Protein 4GUC (pdb70)

InterPro domains:
  IPR031998 Protein of unknown function DUF5065 [PF16723] (4-156)

CATH classification: 2.60.40.3720

Seconda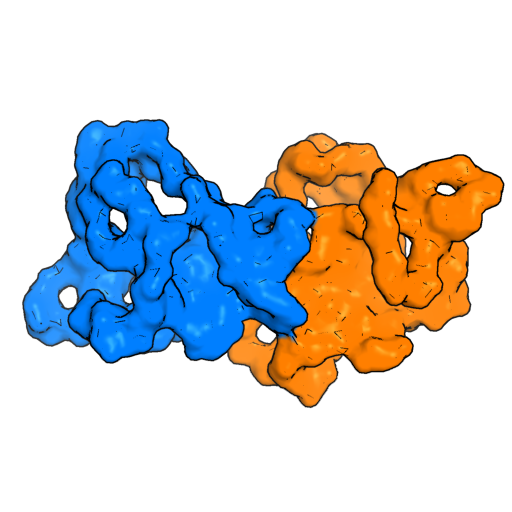ry structure (DSSP, 8-state):
-----SS--SHHHHHHHSEE-GGG----EETT-EEEEEEE--SSB--EEEEEEE-S-TT-S--EEEEEEEE-----TTEEEEEEE--TTS-SEEEEE--BTTB-EE---EEEE-/-----SS--SHHHHHHHSEE-GGG----EETT-EEEEEEE-SSTT-B-EEEEEE-S-TT-S--EEEEEEE-B-SS-TTEEEEEEE--TTS-SEEEEE--BTTB-EE---EEEE-

Solvent-accessible surface area: 12662 Å² total

Nearest PDB structures (foldseek):
  4guc-assembly2_B  TM=9.828E-01  e=1.726E-21  Bacillus anthracis
  7n1j-assembly2_C  TM=5.1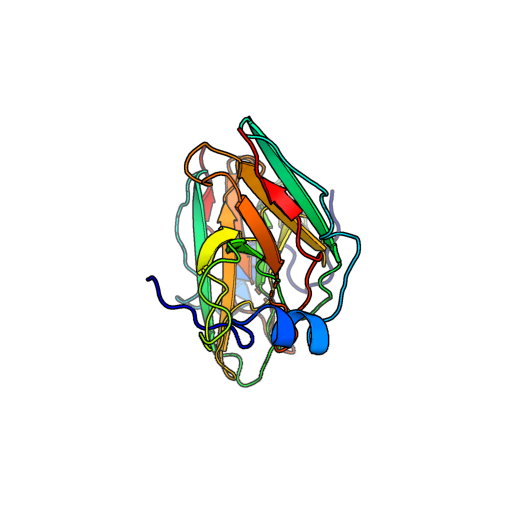38E-01  e=8.385E-03  Homo sapiens
  5w59-assembly1_B  TM=5.054E-01  e=3.003E-02  Homo sapiens
  5xxy-assembly1_A  TM=3.812E-01  e=1.497E-02  Homo sapiens
  7z3q-assembly3_F  TM=3.235E-01  e=7.289E-01  Homo sapiens

Foldseek 3Di:
DDDDDDDQQAQVVCVVFAAEDQQQAPAAEEQFDKRKGKAQQDDPWFDKKWKWFADDDPPDSGGTHTDDIFGFPDDDPRMGMTMDGRHCSPPWHKMWMKCTPPHMYTHDIHTYYD/DDDDDADDQAVVVCVVAAAEDQQFQPAAEEAFAKRKGKAFQQFAWQDKKWKWFADDDPPDRGGTHTDDIFTAPDDDTGMRITMDGRHPVPPWHKMWMWCGPHHMYTHDIHTYYD

B-factor: mean 19.19, std 9.66, range [7.6, 99.97]

Structure (mmCIF, N/CA/C/O backbone):
data_4GUC
#
_entry.id   4GUC
#
_cell.length_a   27.470
_cell.length_b   34.708
_cell.length_c   61.928
_cell.angle_alpha   81.33
_cell.angle_beta   79.45
_cell.angle_gamma   70.07
#
_symmetry.space_group_name_H-M   'P 1'
#
loop_
_entity.id
_entity.type
_entity.pdbx_description
1 polymer 'Protein BA_2500'
2 non-polymer GLYCEROL
3 non-polymer DI(HYDROXYETHYL)ETHER
4 non-polymer 'TRIETHYLENE GLYCOL'
5 water water
#
loop_
_atom_site.group_PDB
_atom_site.id
_atom_site.type_symbol
_atom_site.label_atom_id
_atom_site.label_alt_id
_atom_site.label_comp_id
_atom_site.label_asym_id
_atom_site.label_entity_id
_atom_site.label_seq_id
_atom_site.pdbx_PDB_ins_code
_atom_site.Cartn_x
_atom_site.Cartn_y
_atom_site.Cartn_z
_atom_site.occupancy
_atom_site.B_iso_or_equiv
_atom_site.auth_seq_id
_atom_site.auth_comp_id
_atom_site.auth_asym_id
_atom_site.auth_atom_id
_atom_site.pdbx_PDB_model_num
ATOM 1 N N . ARG A 1 6 ? 51.224 30.155 32.693 1.00 35.69 42 ARG A N 1
ATOM 2 C CA . ARG A 1 6 ? 52.525 29.405 32.557 1.00 34.48 42 ARG A CA 1
ATOM 3 C C . ARG A 1 6 ? 53.099 28.933 33.889 1.00 32.04 42 ARG A C 1
ATOM 4 O O . ARG A 1 6 ? 54.266 28.518 33.970 1.00 32.85 42 ARG A O 1
ATOM 12 N N . PHE A 1 7 ? 52.253 28.975 34.911 1.00 28.29 43 PHE A N 1
ATOM 13 C CA . PHE A 1 7 ? 52.628 28.540 36.245 1.00 27.62 43 PHE A CA 1
ATOM 14 C C . PHE A 1 7 ? 52.039 27.150 36.472 1.00 22.84 43 PHE A C 1
ATOM 15 O O . PHE A 1 7 ? 50.891 26.864 36.125 1.00 22.10 43 PHE A O 1
ATOM 23 N N . LEU A 1 8 ? 52.852 26.276 37.040 1.00 18.33 44 LEU A N 1
ATOM 24 C CA . LEU A 1 8 ? 52.484 24.893 37.258 1.00 16.40 44 LEU A CA 1
ATOM 25 C C . LEU A 1 8 ? 51.532 24.730 38.429 1.00 14.83 44 LEU A C 1
ATOM 26 O O . LEU A 1 8 ? 51.481 25.600 39.283 1.00 15.05 44 LEU A O 1
ATOM 31 N N . ASP A 1 9 ? 50.776 23.617 38.456 1.00 14.48 45 ASP A N 1
ATOM 32 C CA . ASP A 1 9 ? 49.828 23.374 39.532 1.00 13.92 45 ASP A CA 1
ATOM 33 C C . ASP A 1 9 ? 49.804 21.860 39.815 1.00 15.74 45 ASP A C 1
ATOM 34 O O . ASP A 1 9 ? 50.018 21.069 38.896 1.00 18.45 45 ASP A O 1
ATOM 39 N N . THR A 1 10 ? 49.521 21.468 41.058 1.00 16.09 46 THR A N 1
ATOM 40 C CA . THR A 1 10 ? 49.526 20.061 41.462 1.00 19.19 46 THR A CA 1
ATOM 41 C C . THR A 1 10 ? 48.194 19.316 41.549 1.00 16.40 46 THR A C 1
ATOM 42 O O . THR A 1 10 ? 48.155 18.082 41.710 1.00 18.92 46 THR A O 1
ATOM 46 N N . TRP A 1 11 ? 47.095 20.042 41.427 1.00 13.17 47 TRP A N 1
ATOM 47 C CA . TRP A 1 11 ? 45.769 19.428 41.561 1.00 13.19 47 TRP A CA 1
ATOM 48 C C . TRP A 1 11 ? 45.462 18.480 40.406 1.00 13.38 47 TRP A C 1
ATOM 49 O O . TRP A 1 11 ? 45.984 18.609 39.306 1.00 14.37 47 TRP A O 1
ATOM 60 N N A ARG A 1 12 ? 44.571 17.539 40.656 0.50 12.96 48 ARG A N 1
ATOM 61 N N B ARG A 1 12 ? 44.563 17.548 40.680 0.50 13.01 48 ARG A N 1
ATOM 62 C CA A ARG A 1 12 ? 44.281 16.519 39.665 0.50 13.55 48 ARG A CA 1
ATOM 63 C CA B ARG A 1 12 ? 44.191 16.499 39.740 0.50 13.69 48 ARG A CA 1
ATOM 64 C C A ARG A 1 12 ? 43.703 16.974 38.318 0.50 14.33 48 ARG A C 1
ATOM 65 C C B ARG A 1 12 ? 43.644 16.912 38.359 0.50 14.44 48 ARG A C 1
ATOM 66 O O A ARG A 1 12 ? 44.173 16.519 37.275 0.50 15.98 48 ARG A O 1
ATOM 67 O O B ARG A 1 12 ? 44.058 16.350 37.343 0.50 15.89 48 ARG A O 1
ATOM 82 N N . TRP A 1 13 ? 42.718 17.863 38.334 1.00 14.72 49 TRP A N 1
ATOM 83 C CA . TRP A 1 13 ? 42.070 18.323 37.102 1.00 13.73 49 TRP A CA 1
ATOM 84 C C . TRP A 1 13 ? 42.541 19.709 36.688 1.00 13.32 49 TRP A C 1
ATOM 85 O O . TRP A 1 13 ? 42.237 20.706 37.352 1.00 17.15 49 TRP A O 1
ATOM 96 N N A GLN A 1 14 ? 43.219 19.794 35.548 0.50 14.20 50 GLN A N 1
ATOM 97 N N B GLN A 1 14 ? 43.285 19.723 35.582 0.50 14.76 50 GLN A N 1
ATOM 98 C CA A GLN A 1 14 ? 43.732 21.079 35.067 0.50 13.95 50 GLN A CA 1
ATOM 99 C CA B GLN A 1 14 ? 43.906 20.908 34.990 0.50 14.28 50 GLN A CA 1
ATOM 100 C C A GLN A 1 14 ? 43.118 21.454 33.731 0.50 12.43 50 GLN A C 1
ATOM 101 C C B GLN A 1 14 ? 43.211 21.338 33.683 0.50 12.95 50 GLN A C 1
ATOM 102 O O A GLN A 1 14 ? 43.641 22.290 33.009 0.50 11.49 50 GLN A O 1
ATOM 103 O O B GLN A 1 14 ? 43.750 22.163 32.954 0.50 11.83 50 GLN A O 1
ATOM 114 N N . ASN A 1 15 ? 42.040 20.768 33.386 1.00 12.90 51 ASN A N 1
ATOM 115 C CA . ASN A 1 15 ? 41.295 21.026 32.179 1.00 12.13 51 ASN A CA 1
ATOM 116 C C . ASN A 1 15 ? 39.827 21.151 32.600 1.00 11.88 51 ASN A C 1
ATOM 117 O O . ASN A 1 15 ? 39.344 20.299 33.349 1.00 11.91 51 ASN A O 1
ATOM 122 N N . TYR A 1 16 ? 39.126 22.175 32.090 1.00 10.38 52 TYR A N 1
ATOM 123 C CA . TYR A 1 16 ? 37.737 22.414 32.492 1.00 10.84 52 TYR A CA 1
ATOM 124 C C . TYR A 1 16 ? 36.829 21.232 32.146 1.00 10.82 52 TYR A C 1
ATOM 125 O O . TYR A 1 16 ? 35.986 20.852 32.950 1.00 10.70 52 TYR A O 1
ATOM 134 N N . PHE A 1 17 ? 36.958 20.653 30.955 1.00 10.91 53 PHE A N 1
ATOM 135 C CA . PHE A 1 17 ? 36.129 19.512 30.600 1.00 10.40 53 PHE A CA 1
ATOM 136 C C . PHE A 1 17 ? 36.285 18.399 31.655 1.00 11.92 53 PHE A C 1
ATOM 137 O O . PHE A 1 17 ? 35.299 17.835 32.141 1.00 11.78 53 PHE A O 1
ATOM 145 N N . LEU A 1 18 ? 37.529 18.082 32.032 1.00 11.04 54 LEU A N 1
ATOM 146 C CA . LEU A 1 18 ? 37.752 17.016 33.000 1.00 12.83 54 LEU A CA 1
ATOM 147 C C . LEU A 1 18 ? 37.235 17.378 34.373 1.00 12.58 54 LEU A C 1
ATOM 148 O O . LEU A 1 18 ? 36.626 16.530 35.054 1.00 13.41 54 LEU A O 1
ATOM 153 N N . LEU A 1 19 ? 37.418 18.619 34.763 1.00 11.87 55 LEU A N 1
ATOM 154 C CA . LEU A 1 19 ? 36.913 19.097 36.068 1.00 11.69 55 LEU A CA 1
ATOM 155 C C . LEU A 1 19 ? 35.394 18.941 36.108 1.00 12.84 55 LEU A C 1
ATOM 156 O O . LEU A 1 19 ? 34.823 18.352 37.037 1.00 12.86 55 LEU A O 1
ATOM 161 N N . HIS A 1 20 ? 34.741 19.418 35.063 1.00 12.19 56 HIS A N 1
ATOM 162 C CA . HIS A 1 20 ? 33.295 19.383 34.984 1.00 12.51 56 HIS A CA 1
ATOM 163 C C . HIS A 1 20 ? 32.751 17.979 34.892 1.00 12.65 56 HIS A C 1
ATOM 164 O O . HIS A 1 20 ? 31.583 17.760 35.229 1.00 13.98 56 HIS A O 1
ATOM 171 N N . HIS A 1 21 ? 33.545 17.028 34.440 1.00 12.62 57 HIS A N 1
ATOM 172 C CA . HIS A 1 21 ? 33.093 15.645 34.324 1.00 15.03 57 HIS A CA 1
ATOM 173 C C . HIS A 1 21 ? 33.575 14.740 35.465 1.00 16.26 57 HIS A C 1
ATOM 174 O O . HIS A 1 21 ? 33.302 13.542 35.462 1.00 18.95 57 HIS A O 1
ATOM 181 N N . ASN A 1 22 ? 34.275 15.308 36.437 1.00 15.31 58 ASN A N 1
ATOM 182 C CA . ASN A 1 22 ? 34.781 14.523 37.588 1.00 16.35 58 ASN A CA 1
ATOM 183 C C . ASN A 1 22 ? 34.548 15.121 38.958 1.00 16.22 58 ASN A C 1
ATOM 184 O O . ASN A 1 22 ? 34.194 14.403 39.895 1.00 19.52 58 ASN A O 1
ATOM 189 N N . ALA A 1 23 ? 34.746 16.412 39.110 1.00 15.31 59 ALA A N 1
ATOM 190 C CA . ALA A 1 23 ? 34.560 17.030 40.417 1.00 15.20 59 ALA A CA 1
ATOM 191 C C . ALA A 1 23 ? 33.103 17.187 40.743 1.00 16.10 59 ALA A C 1
ATOM 192 O O . ALA A 1 23 ? 32.261 17.227 39.847 1.00 16.00 59 ALA A O 1
ATOM 194 N N . ASP A 1 24 ? 32.789 17.291 42.017 1.00 14.90 60 ASP A N 1
ATOM 195 C CA . ASP A 1 24 ? 31.411 17.484 42.430 1.00 15.88 60 ASP A CA 1
ATOM 196 C C . ASP A 1 24 ? 31.041 18.942 42.465 1.00 15.96 60 ASP A C 1
ATOM 197 O O . ASP A 1 24 ? 31.723 19.760 43.055 1.00 14.36 60 ASP A O 1
ATOM 202 N N . PHE A 1 25 ? 29.949 19.293 41.814 1.00 16.21 61 PHE A N 1
ATOM 203 C CA . PHE A 1 25 ? 29.460 20.648 41.843 1.00 14.86 61 PHE A CA 1
ATOM 204 C C . PHE A 1 25 ? 28.769 20.935 43.171 1.00 15.48 61 PHE A C 1
ATOM 205 O O . PHE A 1 25 ? 27.947 20.131 43.639 1.00 17.56 61 PHE A O 1
ATOM 213 N N . ILE A 1 26 ? 29.116 22.070 43.795 1.00 14.80 62 ILE A N 1
ATOM 214 C CA . ILE A 1 26 ? 28.494 22.500 45.042 1.00 16.06 62 ILE A CA 1
ATOM 215 C C . ILE A 1 26 ? 28.047 23.956 44.919 1.00 15.23 62 ILE A C 1
ATOM 216 O O . ILE A 1 26 ? 28.802 24.834 44.492 1.00 14.97 62 ILE A O 1
ATOM 221 N N . GLU A 1 27 ? 26.802 24.223 45.265 1.00 15.79 63 GLU A N 1
ATOM 222 C CA . GLU A 1 27 ? 26.251 25.584 45.135 1.00 16.64 63 GLU A CA 1
ATOM 223 C C . GLU A 1 27 ? 26.913 26.652 45.971 1.00 18.16 63 GLU A C 1
ATOM 224 O O . GLU A 1 27 ? 26.951 27.823 45.555 1.00 17.68 63 GLU A O 1
ATOM 230 N N . GLU A 1 28 ? 27.533 26.257 47.085 1.00 20.18 64 GLU A N 1
ATOM 231 C CA . GLU A 1 28 ? 28.218 27.216 47.952 1.00 22.07 64 GLU A CA 1
ATOM 232 C C . GLU A 1 28 ? 29.410 27.852 47.230 1.00 20.90 64 GLU A C 1
ATOM 233 O O . GLU A 1 28 ? 29.877 28.932 47.629 1.00 22.85 64 GLU A O 1
ATOM 239 N N . LEU A 1 29 ? 29.948 27.172 46.206 1.00 18.11 65 LEU A N 1
ATOM 240 C CA . LEU A 1 29 ? 31.055 27.734 45.439 1.00 16.90 65 LEU A CA 1
ATOM 241 C C . LEU A 1 29 ? 30.635 28.540 44.210 1.00 19.58 65 LEU A C 1
ATOM 242 O O . LEU A 1 29 ? 31.465 29.148 43.524 1.00 20.29 65 LEU A O 1
ATOM 247 N N A ALA A 1 30 ? 29.334 28.545 43.888 0.50 18.85 66 ALA A N 1
ATOM 248 N N B ALA A 1 30 ? 29.333 28.551 43.985 0.50 19.43 66 ALA A N 1
ATOM 249 C CA A ALA A 1 30 ? 28.790 29.258 42.693 0.50 20.08 66 ALA A CA 1
ATOM 250 C CA B ALA A 1 30 ? 28.771 29.266 42.888 0.50 21.15 66 ALA A CA 1
ATOM 251 C C A ALA A 1 30 ? 28.408 30.721 42.986 0.50 20.90 66 ALA A C 1
ATOM 252 C C B ALA A 1 30 ? 28.561 30.680 43.399 0.50 21.77 66 ALA A C 1
ATOM 253 O O A ALA A 1 30 ? 27.234 31.075 43.090 0.50 19.60 66 ALA A O 1
ATOM 254 O O B ALA A 1 30 ? 27.745 30.915 44.299 0.50 23.55 66 ALA A O 1
ATOM 257 N N . VAL A 1 31 ? 29.426 31.576 42.924 1.00 21.90 67 VAL A N 1
ATOM 258 C CA . VAL A 1 31 ? 29.367 32.988 43.250 1.00 23.04 67 VAL A CA 1
ATOM 259 C C . VAL A 1 31 ? 28.746 33.914 42.212 1.00 22.94 67 VAL A C 1
ATOM 260 O O . VAL A 1 31 ? 28.407 35.057 42.508 1.00 22.98 67 VAL A O 1
ATOM 264 N N . GLY A 1 32 ? 28.652 33.410 40.991 1.00 22.76 68 GLY A N 1
ATOM 265 C CA . GLY A 1 32 ? 28.090 34.190 39.906 1.00 21.85 68 GLY A CA 1
ATOM 266 C C . GLY A 1 32 ? 29.194 35.065 39.361 1.00 19.70 68 GLY A C 1
ATOM 267 O O . GLY A 1 32 ? 30.338 34.983 39.788 1.00 18.77 68 GLY A O 1
ATOM 268 N N . ASP A 1 33 ? 28.849 35.938 38.435 1.00 18.81 69 ASP A N 1
ATOM 269 C CA . ASP A 1 33 ? 29.839 36.829 37.826 1.00 18.85 69 ASP A CA 1
ATOM 270 C C . ASP A 1 33 ? 30.279 37.893 38.814 1.00 18.82 69 ASP A C 1
ATOM 271 O O . ASP A 1 33 ? 29.469 38.404 39.615 1.00 21.38 69 ASP A O 1
ATOM 276 N N . LEU A 1 34 ? 31.561 38.233 38.761 1.00 17.19 70 LEU A N 1
ATOM 277 C CA . LEU A 1 34 ? 32.142 39.240 39.668 1.00 17.43 70 LEU A CA 1
ATOM 278 C C . LEU A 1 34 ? 32.811 40.372 38.885 1.00 17.48 70 LEU A C 1
ATOM 279 O O . LEU A 1 34 ? 33.158 40.202 37.702 1.00 18.74 70 LEU A O 1
ATOM 284 N N . LYS A 1 35 ? 32.939 41.531 39.522 1.00 18.07 71 LYS A N 1
ATOM 285 C CA . LYS A 1 35 ? 33.586 42.699 38.932 1.00 19.75 71 LYS A CA 1
ATOM 286 C C . LYS A 1 35 ? 34.748 43.127 39.813 1.00 19.65 71 LYS A C 1
ATOM 287 O O . LYS A 1 35 ? 34.769 42.819 41.006 1.00 18.11 71 LYS A O 1
ATOM 293 N N . HIS A 1 36 ? 35.744 43.786 39.224 1.00 19.31 72 HIS A N 1
ATOM 294 C CA . HIS A 1 36 ? 36.858 44.299 40.017 1.00 18.95 72 HIS A CA 1
ATOM 295 C C . HIS A 1 36 ? 36.245 45.158 41.125 1.00 20.81 72 HIS A C 1
ATOM 296 O O . HIS A 1 36 ? 35.368 45.988 40.852 1.00 21.29 72 HIS A O 1
ATOM 303 N N . GLY A 1 37 ? 36.684 44.944 42.363 1.00 19.59 73 GLY A N 1
ATOM 304 C CA . GLY A 1 37 ? 36.168 45.680 43.520 1.00 20.65 73 GLY A CA 1
ATOM 305 C C . GLY A 1 37 ? 35.297 44.793 44.377 1.00 21.45 73 GLY A C 1
ATOM 306 O O . GLY A 1 37 ? 35.067 45.111 45.556 1.00 21.60 73 GLY A O 1
ATOM 307 N N . ASP A 1 38 ? 34.778 43.719 43.790 1.00 19.62 74 ASP A N 1
ATOM 308 C CA . ASP A 1 38 ? 33.957 42.756 44.538 1.00 19.29 74 ASP A CA 1
ATOM 309 C C . ASP A 1 38 ? 34.871 41.873 45.398 1.00 18.21 74 ASP A C 1
ATOM 310 O O . ASP A 1 38 ? 36.111 41.922 45.319 1.00 18.18 74 ASP A O 1
ATOM 315 N N . THR A 1 39 ? 34.251 41.052 46.231 1.00 18.63 75 THR A N 1
ATOM 316 C CA . THR A 1 39 ? 34.997 40.146 47.079 1.00 18.74 75 THR A CA 1
ATOM 317 C C . THR A 1 39 ? 34.407 38.756 46.953 1.00 17.27 75 THR A C 1
ATOM 318 O O . THR A 1 39 ? 33.203 38.594 46.892 1.00 19.37 75 THR A O 1
ATOM 322 N N . PHE A 1 40 ? 35.263 37.758 46.804 1.00 16.22 76 PHE A N 1
ATOM 323 C CA . PHE A 1 40 ? 34.847 36.345 46.748 1.00 15.38 76 PHE A CA 1
ATOM 324 C C . PHE A 1 40 ? 34.783 35.970 48.225 1.00 15.40 76 PHE A C 1
ATOM 325 O O . PHE A 1 40 ? 35.772 36.122 48.923 1.00 15.11 76 PHE A O 1
ATOM 333 N N . ASP A 1 41 ? 33.643 35.465 48.710 1.00 15.37 77 ASP A N 1
ATOM 334 C CA . ASP A 1 41 ? 33.527 35.133 50.142 1.00 16.58 77 ASP A CA 1
ATOM 335 C C . ASP A 1 41 ? 32.490 34.040 50.280 1.00 17.50 77 ASP A C 1
ATOM 336 O O . ASP A 1 41 ? 31.296 34.284 50.101 1.00 20.46 77 ASP A O 1
ATOM 341 N N . VAL A 1 42 ? 32.965 32.836 50.569 1.00 14.88 78 VAL A N 1
ATOM 342 C CA . VAL A 1 42 ? 32.117 31.658 50.714 1.00 15.23 78 VAL A CA 1
ATOM 343 C C . VAL A 1 42 ? 32.361 30.878 51.994 1.00 12.50 78 VAL A C 1
ATOM 344 O O . VAL A 1 42 ? 33.481 30.828 52.489 1.00 13.02 78 VAL A O 1
ATOM 348 N N . THR A 1 43 ? 31.315 30.233 52.510 1.00 13.65 79 THR A N 1
ATOM 349 C CA . THR A 1 43 ? 31.401 29.378 53.717 1.00 13.67 79 THR A CA 1
ATOM 350 C C . THR A 1 43 ? 30.893 28.003 53.267 1.00 14.18 79 THR A C 1
ATOM 351 O O . THR A 1 43 ? 29.777 27.904 52.738 1.00 16.04 79 THR A O 1
ATOM 355 N N . ILE A 1 44 ? 31.657 26.952 53.542 1.00 12.75 80 ILE A N 1
ATOM 356 C CA . ILE A 1 44 ? 31.363 25.604 53.076 1.00 11.44 80 ILE A CA 1
ATOM 357 C C . ILE A 1 44 ? 31.573 24.552 54.141 1.00 12.18 80 ILE A C 1
ATOM 358 O O . ILE A 1 44 ? 32.570 24.618 54.890 1.00 11.86 80 ILE A O 1
ATOM 363 N N . TYR A 1 45 ? 30.664 23.587 54.256 1.00 11.29 81 TYR A N 1
ATOM 364 C CA . TYR A 1 45 ? 30.852 22.482 55.189 1.00 10.66 81 TYR A CA 1
ATOM 365 C C . TYR A 1 45 ? 32.011 21.611 54.685 1.00 11.06 81 TYR A C 1
ATOM 366 O O . TYR A 1 45 ? 31.966 21.139 53.534 1.00 14.13 81 TYR A O 1
ATOM 375 N N . THR A 1 46 ? 33.013 21.343 55.513 1.00 10.71 82 THR A N 1
ATOM 376 C CA . THR A 1 46 ? 34.175 20.550 55.097 1.00 12.25 82 THR A CA 1
ATOM 377 C C . THR A 1 46 ? 34.432 19.274 55.895 1.00 13.52 82 THR A C 1
ATOM 378 O O . THR A 1 46 ? 35.421 18.575 55.707 1.00 13.68 82 THR A O 1
ATOM 382 N N . GLY A 1 47 ? 33.540 18.943 56.810 1.00 12.95 83 GLY A N 1
ATOM 383 C CA . GLY A 1 47 ? 33.654 17.696 57.529 1.00 12.00 83 GLY A CA 1
ATOM 384 C C . GLY A 1 47 ? 34.564 17.657 58.732 1.00 12.15 83 GLY A C 1
ATOM 385 O O . GLY A 1 47 ? 35.150 18.647 59.109 1.00 11.43 83 GLY A O 1
ATOM 386 N N . GLY A 1 48 ? 34.724 16.455 59.285 1.00 14.33 84 GLY A N 1
ATOM 387 C CA . GLY A 1 48 ? 35.496 16.243 60.488 1.00 14.50 84 GLY A CA 1
ATOM 388 C C . GLY A 1 48 ? 36.819 15.561 60.414 1.00 15.08 84 GLY A C 1
ATOM 389 O O . GLY A 1 48 ? 37.293 15.074 61.439 1.00 16.19 84 GLY A O 1
ATOM 390 N N . LYS A 1 49 ? 37.443 15.535 59.242 1.00 14.13 85 LYS A N 1
ATOM 391 C CA . LYS A 1 49 ? 38.748 14.887 59.152 1.00 15.13 85 LYS A CA 1
ATOM 392 C C . LYS A 1 49 ? 39.783 15.559 58.227 1.00 14.07 85 LYS A C 1
ATOM 393 O O . LYS A 1 49 ? 40.957 15.269 58.341 1.00 15.56 85 LYS A O 1
ATOM 399 N N . ASP A 1 50 ? 39.344 16.491 57.386 1.00 13.14 86 ASP A N 1
ATOM 400 C CA . ASP A 1 50 ? 40.199 17.238 56.463 1.00 15.27 86 ASP A CA 1
ATOM 401 C C . ASP A 1 50 ? 39.818 18.702 56.452 1.00 12.26 86 ASP A C 1
ATOM 402 O O . ASP A 1 50 ? 38.670 19.050 56.697 1.00 13.35 86 ASP A O 1
ATOM 407 N N . THR A 1 51 ? 40.766 19.580 56.174 1.00 13.11 87 THR A N 1
ATOM 408 C CA . THR A 1 51 ? 40.564 21.020 56.055 1.00 12.81 87 THR A CA 1
ATOM 409 C C . THR A 1 51 ? 40.651 21.362 54.569 1.00 12.35 87 THR A C 1
ATOM 410 O O . THR A 1 51 ? 41.562 20.879 53.878 1.00 13.41 87 THR A O 1
ATOM 414 N N . GLY A 1 52 ? 39.708 22.133 54.024 1.00 10.72 88 GLY A N 1
ATOM 415 C CA . GLY A 1 52 ? 39.766 22.453 52.602 1.00 10.96 88 GLY A CA 1
ATOM 416 C C . GLY A 1 52 ? 40.594 23.652 52.237 1.00 11.83 88 GLY A C 1
ATOM 417 O O . GLY A 1 52 ? 40.936 24.491 53.057 1.00 11.60 88 GLY A O 1
ATOM 418 N N . ILE A 1 53 ? 40.958 23.697 50.952 1.00 11.09 89 ILE A N 1
ATOM 419 C CA . ILE A 1 53 ? 41.702 24.798 50.332 1.00 9.65 89 ILE A CA 1
ATOM 420 C C . ILE A 1 53 ? 40.943 25.100 49.037 1.00 9.43 89 ILE A C 1
ATOM 421 O O . ILE A 1 53 ? 40.513 24.179 48.329 1.00 10.38 89 ILE A O 1
ATOM 426 N N . VAL A 1 54 ? 40.799 26.382 48.718 1.00 10.11 90 VAL A N 1
ATOM 427 C CA . VAL A 1 54 ? 40.126 26.794 47.486 1.00 10.66 90 VAL A CA 1
ATOM 428 C C . VAL A 1 54 ? 41.091 27.545 46.561 1.00 10.42 90 VAL A C 1
ATOM 429 O O . VAL A 1 54 ? 41.901 28.348 47.022 1.00 13.10 90 VAL A O 1
ATOM 433 N N . LYS A 1 55 ? 41.071 27.232 45.280 1.00 10.40 91 LYS A N 1
ATOM 434 C CA . LYS A 1 55 ? 41.840 27.940 44.297 1.00 10.05 91 LYS A CA 1
ATOM 435 C C . LYS A 1 55 ? 40.901 28.535 43.256 1.00 10.36 91 LYS A C 1
ATOM 436 O O . LYS A 1 55 ? 39.857 27.949 42.940 1.00 10.87 91 LYS A O 1
ATOM 442 N N . ILE A 1 56 ? 41.254 29.717 42.764 1.00 9.85 92 ILE A N 1
ATOM 443 C CA . ILE A 1 56 ? 40.587 30.389 41.677 1.00 10.97 92 ILE A CA 1
ATOM 444 C C . ILE A 1 56 ? 41.512 30.216 40.451 1.00 10.47 92 ILE A C 1
ATOM 445 O O . ILE A 1 56 ? 42.676 30.621 40.498 1.00 11.37 92 ILE A O 1
ATOM 450 N N . TYR A 1 57 ? 41.005 29.563 39.411 1.00 10.65 93 TYR A N 1
ATOM 451 C CA . TYR A 1 57 ? 41.724 29.374 38.171 1.00 9.85 93 TYR A CA 1
ATOM 452 C C . TYR A 1 57 ? 41.057 30.142 37.037 1.00 11.42 93 TYR A C 1
ATOM 453 O O . TYR A 1 57 ? 39.834 30.284 36.992 1.00 11.54 93 TYR A O 1
ATOM 462 N N . GLN A 1 58 ? 41.862 30.623 36.091 1.00 10.63 94 GLN A N 1
ATOM 463 C CA . GLN A 1 58 ? 41.356 31.255 34.902 1.00 11.40 94 GLN A CA 1
ATOM 464 C C . GLN A 1 58 ? 41.272 30.154 33.823 1.00 11.64 94 GLN A C 1
ATOM 465 O O . GLN A 1 58 ? 42.138 29.283 33.719 1.00 12.85 94 GLN A O 1
ATOM 471 N N A LEU A 1 59 ? 40.208 30.180 33.025 0.50 12.02 95 LEU A N 1
ATOM 472 N N B LEU A 1 59 ? 40.218 30.211 33.012 0.50 12.06 95 LEU A N 1
ATOM 473 C CA A LEU A 1 59 ? 40.015 29.221 31.937 0.50 13.78 95 LEU A CA 1
ATOM 474 C CA B LEU A 1 59 ? 40.080 29.297 31.893 0.50 13.85 95 LEU A CA 1
ATOM 475 C C A LEU A 1 59 ? 40.466 29.934 30.645 0.50 15.89 95 LEU A C 1
ATOM 476 C C B LEU A 1 59 ? 40.567 30.029 30.677 0.50 15.73 95 LEU A C 1
ATOM 477 O O A LEU A 1 59 ? 39.803 30.892 30.198 0.50 17.89 95 LEU A O 1
ATOM 478 O O B LEU A 1 59 ? 40.035 31.088 30.304 0.50 18.54 95 LEU A O 1
ATOM 487 N N . SER A 1 60 ? 41.553 29.463 30.032 1.00 16.05 96 SER A N 1
ATOM 488 C CA . SER A 1 60 ? 42.048 30.077 28.824 1.00 17.88 96 SER A CA 1
ATOM 489 C C . SER A 1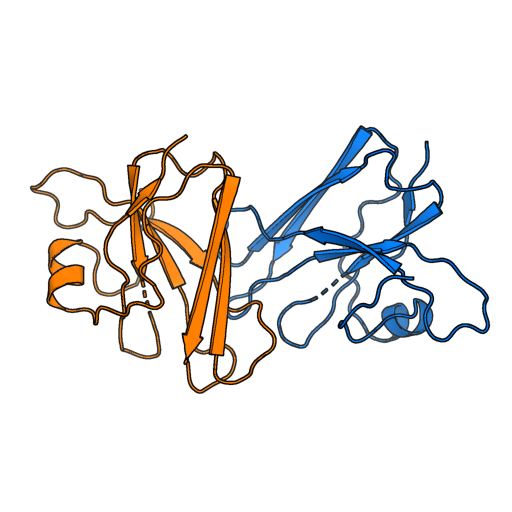 60 ? 42.996 29.135 28.133 1.00 18.14 96 SER A C 1
ATOM 490 O O . SER A 1 60 ? 43.602 28.260 28.743 1.00 17.66 96 SER A O 1
ATOM 493 N N . GLY A 1 61 ? 43.118 29.321 26.832 1.00 19.71 97 GLY A N 1
ATOM 494 C CA . GLY A 1 61 ? 43.990 28.484 26.042 1.00 20.90 97 GLY A CA 1
ATOM 495 C C . GLY A 1 61 ? 43.275 27.947 24.823 1.00 20.61 97 GLY A C 1
ATOM 496 O O . GLY A 1 61 ? 42.083 28.170 24.613 1.00 23.33 97 GLY A O 1
ATOM 497 N N . ASN A 1 62 ? 44.027 27.226 24.019 1.00 20.70 98 ASN A N 1
ATOM 498 C CA . ASN A 1 62 ? 43.512 26.661 22.821 1.00 20.07 98 ASN A CA 1
ATOM 499 C C . ASN A 1 62 ? 42.752 25.387 23.163 1.00 17.90 98 ASN A C 1
ATOM 500 O O . ASN A 1 62 ? 43.062 24.709 24.120 1.00 16.11 98 ASN A O 1
ATOM 505 N N . GLU A 1 63 ? 41.742 25.070 22.362 1.00 17.32 99 GLU A N 1
ATOM 506 C CA . GLU A 1 63 ? 40.954 23.864 22.530 1.00 16.75 99 GLU A CA 1
ATOM 507 C C . GLU A 1 63 ? 41.769 22.560 22.461 1.00 16.06 99 GLU A C 1
ATOM 508 O O . GLU A 1 63 ? 41.316 21.510 22.897 1.00 17.37 99 GLU A O 1
ATOM 514 N N . ASN A 1 64 ? 42.966 22.618 21.909 1.00 15.53 100 ASN A N 1
ATOM 515 C CA . ASN A 1 64 ? 43.817 21.435 21.821 1.00 16.05 100 ASN A CA 1
ATOM 516 C C . ASN A 1 64 ? 44.731 21.230 23.033 1.00 16.69 100 ASN A C 1
ATOM 517 O O . ASN A 1 64 ? 45.305 20.128 23.194 1.00 19.40 100 ASN A O 1
ATOM 522 N N . ASP A 1 65 ? 44.821 22.254 23.873 1.00 16.34 101 ASP A N 1
ATOM 523 C CA . ASP A 1 65 ? 45.698 22.190 25.044 1.00 16.34 101 ASP A CA 1
ATOM 524 C C . ASP A 1 65 ? 45.180 21.243 26.124 1.00 15.94 101 ASP A C 1
ATOM 525 O O . ASP A 1 65 ? 44.006 21.294 26.483 1.00 16.26 101 ASP A O 1
ATOM 530 N N . GLU A 1 66 ? 46.037 20.371 26.647 1.00 15.96 102 GLU A N 1
ATOM 531 C CA . GLU A 1 66 ? 45.653 19.456 27.740 1.00 15.81 102 GLU A CA 1
ATOM 532 C C . GLU A 1 66 ? 45.349 20.268 29.009 1.00 14.98 102 GLU A C 1
ATOM 533 O O . GLU A 1 66 ? 44.434 19.933 29.754 1.00 15.69 102 GLU A O 1
ATOM 539 N N . ILE A 1 67 ? 46.070 21.353 29.211 1.00 14.08 103 ILE A N 1
ATOM 540 C CA . ILE A 1 67 ? 45.911 22.241 30.375 1.00 14.62 103 ILE A CA 1
ATOM 541 C C . ILE A 1 67 ? 45.322 23.566 29.979 1.00 13.98 103 ILE A C 1
ATOM 542 O O . ILE A 1 67 ? 45.892 24.289 29.163 1.00 16.00 103 ILE A O 1
ATOM 547 N N . ASN A 1 68 ? 44.106 23.840 30.467 1.00 12.65 104 ASN A N 1
ATOM 548 C CA . ASN A 1 68 ? 43.441 25.117 30.183 1.00 12.94 104 ASN A CA 1
ATOM 549 C C . ASN A 1 68 ? 42.960 25.872 31.435 1.00 11.57 104 ASN A C 1
ATOM 550 O O . ASN A 1 68 ? 42.226 26.845 31.323 1.00 13.15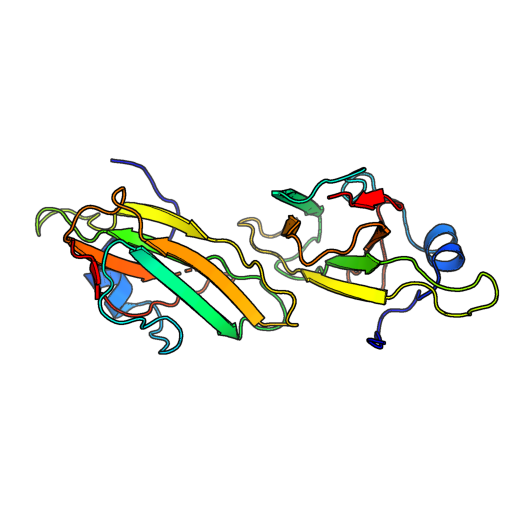 104 ASN A O 1
ATOM 555 N N . LEU A 1 69 ? 43.376 25.388 32.608 1.00 13.00 105 LEU A N 1
ATOM 556 C CA . LEU A 1 69 ? 43.079 26.026 33.916 1.00 12.58 105 LEU A CA 1
ATOM 557 C C . LEU A 1 69 ? 44.411 26.603 34.439 1.00 12.68 105 LEU A C 1
ATOM 558 O O . LEU A 1 69 ? 45.408 25.880 34.470 1.00 15.38 105 LEU A O 1
ATOM 563 N N . HIS A 1 70 ? 44.461 27.886 34.790 1.00 12.17 106 HIS A N 1
ATOM 564 C CA . HIS A 1 70 ? 45.683 28.550 35.237 1.00 11.78 106 HIS A CA 1
ATOM 565 C C . HIS A 1 70 ? 45.414 29.160 36.587 1.00 11.35 106 HIS A C 1
ATOM 566 O O . HIS A 1 70 ? 44.526 30.005 36.729 1.00 11.68 106 HIS A O 1
ATOM 573 N N . ARG A 1 71 ? 46.168 28.760 37.598 1.00 12.27 107 ARG A N 1
ATOM 574 C CA . ARG A 1 71 ? 45.947 29.241 38.955 1.00 11.81 107 ARG A CA 1
ATOM 575 C C . ARG A 1 71 ? 46.217 30.722 39.145 1.00 12.01 107 ARG A C 1
ATOM 576 O O . ARG A 1 71 ? 47.284 31.211 38.796 1.00 13.33 107 ARG A O 1
ATOM 584 N N . TYR A 1 72 ? 45.228 31.450 39.653 1.00 11.32 108 TYR A N 1
ATOM 585 C CA . TYR A 1 72 ? 45.355 32.876 39.972 1.00 11.99 108 TYR A CA 1
ATOM 586 C C . TYR A 1 72 ? 45.451 33.120 41.468 1.00 13.36 108 TYR A C 1
ATOM 587 O O . TYR A 1 72 ? 46.044 34.123 41.892 1.00 15.18 108 TYR A O 1
ATOM 596 N N . LYS A 1 73 ? 44.863 32.259 42.285 1.00 11.91 109 LYS A N 1
ATOM 597 C CA . LYS A 1 73 ? 44.905 32.471 43.732 1.00 10.97 109 LYS A CA 1
ATOM 598 C C . LYS A 1 73 ? 44.665 31.200 44.495 1.00 11.08 109 LYS A C 1
ATOM 599 O O . LYS A 1 73 ? 43.862 30.375 44.065 1.00 12.25 109 LYS A O 1
ATOM 605 N N . THR A 1 74 ? 45.345 31.042 45.635 1.00 11.47 110 THR A N 1
ATOM 606 C CA . THR A 1 74 ? 45.163 29.900 46.557 1.00 11.97 110 THR A CA 1
ATOM 607 C C . THR A 1 74 ? 44.612 30.580 47.814 1.00 13.28 110 THR A C 1
ATOM 608 O O . THR A 1 74 ? 45.204 31.541 48.334 1.00 13.79 110 THR A O 1
ATOM 612 N N . ILE A 1 75 ? 43.482 30.099 48.310 1.00 12.22 111 ILE A N 1
ATOM 613 C CA . ILE A 1 75 ? 42.814 30.692 49.462 1.00 12.23 111 ILE A CA 1
ATOM 614 C C . ILE A 1 75 ? 42.669 29.669 50.595 1.00 13.73 111 ILE A C 1
ATOM 615 O O . ILE A 1 75 ? 42.121 28.558 50.418 1.00 12.75 111 ILE A O 1
ATOM 620 N N . TYR A 1 76 ? 43.166 30.020 51.775 1.00 14.52 112 TYR A N 1
ATOM 621 C CA . TYR A 1 76 ? 43.042 29.159 52.957 1.00 15.10 112 TYR A CA 1
ATOM 622 C C . TYR A 1 76 ? 41.833 29.527 53.780 1.00 13.35 112 TYR A C 1
ATOM 623 O O . TYR A 1 76 ? 41.290 30.609 53.645 1.00 15.22 112 TYR A O 1
ATOM 632 N N . ASP A 1 77 ? 41.371 28.584 54.589 1.00 14.64 113 ASP A N 1
ATOM 633 C CA . ASP A 1 77 ? 40.231 28.778 55.469 1.00 15.64 113 ASP A CA 1
ATOM 634 C C . ASP A 1 77 ? 40.608 29.814 56.532 1.00 15.91 113 ASP A C 1
ATOM 635 O O . ASP A 1 77 ? 41.536 29.576 57.304 1.00 17.82 113 ASP A O 1
ATOM 640 N N . SER A 1 78 ? 39.875 30.919 56.590 1.00 14.49 114 SER A N 1
ATOM 641 C CA . SER A 1 78 ? 40.110 32.004 57.549 1.00 17.25 114 SER A CA 1
ATOM 642 C C . SER A 1 78 ? 38.979 32.157 58.568 1.00 18.25 114 SER A C 1
ATOM 643 O O . SER A 1 78 ? 38.902 33.183 59.240 1.00 21.19 114 SER A O 1
ATOM 646 N N . GLY A 1 79 ? 38.108 31.162 58.658 1.00 16.74 115 GLY A N 1
ATOM 647 C CA . GLY A 1 79 ? 36.996 31.203 59.597 1.00 17.06 115 GLY A CA 1
ATOM 648 C C . GLY A 1 79 ? 37.343 30.495 60.894 1.00 15.59 115 GLY A C 1
ATOM 649 O O . GLY A 1 79 ? 38.411 29.915 61.031 1.00 16.55 115 GLY A O 1
ATOM 650 N N . LEU A 1 80 ? 36.442 30.559 61.869 1.00 14.26 116 LEU A N 1
ATOM 651 C CA . LEU A 1 80 ? 36.628 29.879 63.149 1.00 15.03 116 LEU A CA 1
ATOM 652 C C . LEU A 1 80 ? 35.535 28.854 63.406 1.00 14.81 116 LEU A C 1
ATOM 653 O O . LEU A 1 80 ? 35.514 28.224 64.470 1.00 21.40 116 LEU A O 1
ATOM 658 N N . LYS A 1 81 ? 34.726 28.577 62.393 1.00 12.15 117 LYS A N 1
ATOM 659 C CA . LYS A 1 81 ? 33.574 27.677 62.520 1.00 11.92 117 LYS A CA 1
ATOM 660 C C . LYS A 1 81 ? 33.939 26.212 62.402 1.00 11.17 117 LYS A C 1
ATOM 661 O O . LYS A 1 81 ? 34.467 25.746 61.399 1.00 11.08 117 LYS A O 1
ATOM 667 N N . HIS A 1 82 ? 33.605 25.479 63.438 1.00 10.64 118 HIS A N 1
ATOM 668 C CA . HIS A 1 82 ? 33.894 24.031 63.513 1.00 11.09 118 HIS A CA 1
ATOM 669 C C . HIS A 1 82 ? 33.384 23.242 62.321 1.00 10.24 118 HIS A C 1
ATOM 670 O O . HIS A 1 82 ? 32.213 23.296 62.004 1.00 10.43 118 HIS A O 1
ATOM 677 N N . ASN A 1 83 ? 34.281 22.506 61.664 1.00 9.78 119 ASN A N 1
ATOM 678 C CA . ASN A 1 83 ? 33.978 21.640 60.533 1.00 9.21 119 ASN A CA 1
ATOM 679 C C . ASN A 1 83 ? 33.508 22.364 59.253 1.00 9.84 119 ASN A C 1
ATOM 680 O O . ASN A 1 83 ? 32.984 21.734 58.336 1.00 10.70 119 ASN A O 1
ATOM 685 N N . TYR A 1 84 ? 33.701 23.676 59.228 1.00 9.20 120 TYR A N 1
ATOM 686 C CA . TYR A 1 84 ? 33.376 24.469 58.056 1.00 9.63 120 TYR A CA 1
ATOM 687 C C . TYR A 1 84 ? 34.612 25.286 57.691 1.00 11.30 120 TYR A C 1
ATOM 688 O O . TYR A 1 84 ? 35.525 25.445 58.495 1.00 12.76 120 TYR A O 1
ATOM 697 N N . GLY A 1 85 ? 34.648 25.757 56.462 1.00 10.20 121 GLY A N 1
ATOM 698 C CA . GLY A 1 85 ? 35.718 26.622 55.976 1.00 10.30 121 GLY A CA 1
ATOM 699 C C . GLY A 1 85 ? 35.160 27.912 55.417 1.00 11.91 121 GLY A C 1
ATOM 700 O O . GLY A 1 85 ? 34.097 27.902 54.779 1.00 12.68 121 GLY A O 1
ATOM 701 N N . ARG A 1 86 ? 35.860 29.028 55.640 1.00 11.69 122 ARG A N 1
ATOM 702 C CA . ARG A 1 86 ? 35.458 30.329 55.084 1.00 13.15 122 ARG A CA 1
ATOM 703 C C . ARG A 1 86 ? 36.629 30.734 54.179 1.00 12.28 122 ARG A C 1
ATOM 704 O O . ARG A 1 86 ? 37.760 30.779 54.628 1.00 13.56 122 ARG A O 1
ATOM 712 N N . PHE A 1 87 ? 36.328 31.039 52.915 1.00 11.81 123 PHE A N 1
ATOM 713 C CA . PHE A 1 87 ? 37.342 31.389 51.894 1.00 11.64 123 PHE A CA 1
ATOM 714 C C . PHE A 1 87 ? 37.018 32.768 51.339 1.00 12.41 123 PHE A C 1
ATOM 715 O O . PHE A 1 87 ? 35.982 32.945 50.693 1.00 11.87 123 PHE A O 1
ATOM 723 N N . VAL A 1 88 ? 37.911 33.717 51.611 1.00 12.76 124 VAL A N 1
ATOM 724 C CA . VAL A 1 88 ? 37.698 35.112 51.251 1.00 15.55 124 VAL A CA 1
ATOM 725 C C . VAL A 1 88 ? 38.874 35.729 50.513 1.00 14.97 124 VAL A C 1
ATOM 726 O O . VAL A 1 88 ? 40.024 35.589 50.950 1.00 16.77 124 VAL A O 1
ATOM 730 N N . THR A 1 89 ? 38.625 36.373 49.377 1.00 14.67 125 THR A N 1
ATOM 731 C CA . THR A 1 89 ? 39.729 37.036 48.694 1.00 15.91 125 THR A CA 1
ATOM 732 C C . THR A 1 89 ? 39.159 38.185 47.838 1.00 15.78 125 THR A C 1
ATOM 733 O O . THR A 1 89 ? 38.093 38.031 47.248 1.00 16.07 125 THR A O 1
ATOM 737 N N . PRO A 1 90 ? 39.864 39.346 47.766 1.00 15.95 126 PRO A N 1
ATOM 738 C CA . PRO A 1 90 ? 39.364 40.446 46.955 1.00 16.94 126 PRO A CA 1
ATOM 739 C C . PRO A 1 90 ? 39.563 40.246 45.459 1.00 17.15 126 PRO A C 1
ATOM 740 O O . PRO A 1 90 ? 40.594 39.690 45.036 1.00 17.65 126 PRO A O 1
ATOM 744 N N . ILE A 1 91 ? 38.586 40.682 44.662 1.00 16.75 127 ILE A N 1
ATOM 745 C CA . ILE A 1 91 ? 38.721 40.608 43.208 1.00 17.30 127 ILE A CA 1
ATOM 746 C C . ILE A 1 91 ? 39.375 41.938 42.768 1.00 18.18 127 ILE A C 1
ATOM 747 O O . ILE A 1 91 ? 38.712 42.985 42.621 1.00 19.91 127 ILE A O 1
ATOM 752 N N . THR A 1 92 ? 40.687 41.877 42.580 1.00 19.06 128 THR A N 1
ATOM 753 C CA . THR A 1 92 ? 41.488 43.025 42.177 1.00 20.20 128 THR A CA 1
ATOM 754 C C . THR A 1 92 ? 41.698 43.016 40.663 1.00 20.04 128 THR A C 1
ATOM 755 O O . THR A 1 92 ? 41.247 42.102 39.973 1.00 18.78 128 THR A O 1
ATOM 759 N N . LYS A 1 93 ? 42.385 44.032 40.145 1.00 22.06 129 LYS A N 1
ATOM 760 C CA . LYS A 1 93 ? 42.659 44.113 38.719 1.00 21.22 129 LYS A CA 1
ATOM 761 C C . LYS A 1 93 ? 43.640 43.053 38.234 1.00 21.76 129 LYS A C 1
ATOM 762 O O . LYS A 1 93 ? 43.767 42.836 37.028 1.00 21.51 129 LYS A O 1
ATOM 768 N N . ALA A 1 94 ? 44.327 42.394 39.158 1.00 21.16 130 ALA A N 1
ATOM 769 C CA . ALA A 1 94 ? 45.254 41.322 38.809 1.00 21.64 130 ALA A CA 1
ATOM 770 C C . ALA A 1 94 ? 44.478 40.192 38.090 1.00 20.59 130 ALA A C 1
ATOM 771 O O . ALA A 1 94 ? 45.065 39.385 37.367 1.00 22.09 130 ALA A O 1
ATOM 773 N N . TYR A 1 95 ? 43.157 40.110 38.321 1.00 18.97 131 TYR A N 1
ATOM 774 C CA . TYR A 1 95 ? 42.313 39.144 37.650 1.00 17.96 131 TYR A CA 1
ATOM 775 C C . TYR A 1 95 ? 41.834 39.782 36.325 1.00 18.51 131 TYR A C 1
ATOM 776 O O . TYR A 1 95 ? 40.796 40.466 36.291 1.00 18.39 131 TYR A O 1
ATOM 785 N N A ASN A 1 96 ? 42.557 39.490 35.250 0.50 19.27 132 ASN A N 1
ATOM 786 N N B ASN A 1 96 ? 42.629 39.663 35.265 0.50 19.05 132 ASN A N 1
ATOM 787 C CA A ASN A 1 96 ? 42.244 39.986 33.921 0.50 19.58 132 ASN A CA 1
ATOM 788 C CA B ASN A 1 96 ? 42.205 40.271 34.019 0.50 19.28 132 ASN A CA 1
ATOM 789 C C A ASN A 1 96 ? 40.820 39.608 33.509 0.50 18.36 132 ASN A C 1
ATOM 790 C C B ASN A 1 96 ? 40.843 39.730 33.613 0.50 18.07 132 ASN A C 1
ATOM 791 O O A ASN A 1 96 ? 40.401 38.478 33.748 0.50 17.38 132 ASN A O 1
ATOM 792 O O B ASN A 1 96 ? 40.492 38.604 33.945 0.50 17.56 132 ASN A O 1
ATOM 801 N N . PRO A 1 97 ? 40.050 40.546 32.916 1.00 18.63 133 PRO A N 1
ATOM 802 C CA . PRO A 1 97 ? 38.720 40.116 32.513 1.00 18.45 133 PRO A CA 1
ATOM 803 C C . PRO A 1 97 ? 38.731 38.784 31.734 1.00 18.32 133 PRO A C 1
ATOM 804 O O . PRO A 1 97 ? 39.551 38.577 30.847 1.00 18.35 133 PRO A O 1
ATOM 808 N N . GLY A 1 98 ? 37.858 37.872 32.118 1.00 16.71 134 GLY A N 1
ATOM 809 C CA . GLY A 1 98 ? 37.777 36.576 31.459 1.00 15.65 134 GLY A CA 1
ATOM 810 C C . GLY A 1 98 ? 36.909 35.619 32.239 1.00 15.15 134 GLY A C 1
ATOM 811 O O . GLY A 1 98 ? 36.084 36.055 33.049 1.00 15.26 134 GLY A O 1
ATOM 812 N N . THR A 1 99 ? 37.094 34.326 31.980 1.00 14.89 135 THR A N 1
ATOM 813 C CA . THR A 1 99 ? 36.322 33.257 32.603 1.00 13.55 135 THR A CA 1
ATOM 814 C C . THR A 1 99 ? 37.176 32.548 33.634 1.00 12.45 135 THR A C 1
ATOM 815 O O . THR A 1 99 ? 38.345 32.242 33.390 1.00 11.98 135 THR A O 1
ATOM 819 N N . TYR A 1 100 ? 36.589 32.289 34.805 1.00 12.50 136 TYR A N 1
ATOM 820 C CA . TYR A 1 100 ? 37.269 31.663 35.951 1.00 10.49 136 TYR A CA 1
ATOM 821 C C . TYR A 1 100 ? 36.447 30.577 36.589 1.00 9.58 136 TYR A C 1
ATOM 822 O O . TYR A 1 100 ? 35.279 30.430 36.245 1.00 10.40 136 TYR A O 1
ATOM 831 N N . VAL A 1 101 ? 37.069 29.826 37.497 1.00 9.50 137 VAL A N 1
ATOM 832 C CA . VAL A 1 101 ? 36.355 28.782 38.232 1.00 9.77 137 VAL A CA 1
ATOM 833 C C . VAL A 1 101 ? 36.991 28.604 39.581 1.00 9.28 137 VAL A C 1
ATOM 834 O O . VAL A 1 101 ? 38.211 28.728 39.716 1.00 10.14 137 VAL A O 1
ATOM 838 N N . ALA A 1 102 ? 36.166 28.384 40.613 1.00 9.90 138 ALA A N 1
ATOM 839 C CA . ALA A 1 102 ? 36.646 28.142 41.965 1.00 10.90 138 ALA A CA 1
ATOM 840 C C . ALA A 1 102 ? 36.569 26.639 42.219 1.00 10.39 138 ALA A C 1
ATOM 841 O O . ALA A 1 102 ? 35.528 26.000 41.985 1.00 10.94 138 ALA A O 1
ATOM 843 N N . VAL A 1 103 ? 37.675 26.082 42.710 1.00 9.97 139 VAL A N 1
ATOM 844 C CA . VAL A 1 103 ? 37.797 24.664 42.988 1.00 9.04 139 VAL A CA 1
ATOM 845 C C . VAL A 1 103 ? 38.264 24.453 44.416 1.00 10.76 139 VAL A C 1
ATOM 846 O O . VAL A 1 103 ? 39.160 25.164 44.874 1.00 10.73 139 VAL A O 1
ATOM 858 N N . LYS A 1 105 ? 39.776 21.573 47.129 1.00 10.18 141 LYS A N 1
ATOM 859 C CA . LYS A 1 105 ? 40.367 20.261 47.358 1.00 9.88 141 LYS A CA 1
ATOM 860 C C . LYS A 1 105 ? 40.089 19.966 48.845 1.00 10.44 141 LYS A C 1
ATOM 861 O O . LYS A 1 105 ? 40.389 20.796 49.723 1.00 12.85 141 LYS A O 1
ATOM 867 N N . LEU A 1 106 ? 39.531 18.789 49.129 1.00 11.29 142 LEU A N 1
ATOM 868 C CA . LEU A 1 106 ? 39.211 18.389 50.515 1.00 11.48 142 LEU A CA 1
ATOM 869 C C . LEU A 1 106 ? 39.628 16.941 50.577 1.00 13.15 142 LEU A C 1
ATOM 870 O O . LEU A 1 106 ? 38.947 16.054 50.063 1.00 12.63 142 LEU A O 1
ATOM 875 N N . GLY A 1 107 ? 40.762 16.685 51.201 1.00 14.13 143 GLY A N 1
ATOM 876 C CA . GLY A 1 107 ? 41.274 15.304 51.207 1.00 14.66 143 GLY A CA 1
ATOM 877 C C . GLY A 1 107 ? 41.618 14.925 49.771 1.00 14.34 143 GLY A C 1
ATOM 878 O O . GLY A 1 107 ? 42.222 15.701 49.049 1.00 16.55 143 GLY A O 1
ATOM 879 N N . GLU A 1 108 ? 41.180 13.749 49.327 1.00 19.86 144 GLU A N 1
ATOM 880 C CA . GLU A 1 108 ? 41.455 13.291 47.968 1.00 20.68 144 GLU A CA 1
ATOM 881 C C . GLU A 1 108 ? 40.350 13.697 46.989 1.00 19.64 144 GLU A C 1
ATOM 882 O O . GLU A 1 108 ? 40.423 13.355 45.802 1.00 20.78 144 GLU A O 1
ATOM 888 N N . ASN A 1 109 ? 39.342 14.440 47.453 1.00 16.23 145 ASN A N 1
ATOM 889 C CA . ASN A 1 109 ? 38.207 14.812 46.618 1.00 14.78 145 ASN A CA 1
ATOM 890 C C . ASN A 1 109 ? 38.218 16.261 46.179 1.00 13.37 145 ASN A C 1
ATOM 891 O O . ASN A 1 109 ? 38.783 17.133 46.840 1.00 12.62 145 ASN A O 1
ATOM 896 N N . TYR A 1 110 ? 37.546 16.521 45.069 1.00 11.58 146 TYR A N 1
ATOM 897 C CA . TYR A 1 110 ? 37.463 17.846 44.496 1.00 11.51 146 TYR A CA 1
ATOM 898 C C . TYR A 1 110 ? 36.028 18.289 44.272 1.00 11.94 146 TYR A C 1
ATOM 899 O O . TYR A 1 110 ? 35.178 17.481 43.900 1.00 13.73 146 TYR A O 1
ATOM 908 N N . TYR A 1 111 ? 35.816 19.585 44.470 1.00 11.00 147 TYR A N 1
ATOM 909 C CA . TYR A 1 111 ? 34.531 20.277 44.336 1.00 11.29 147 TYR A CA 1
ATOM 910 C C . TYR A 1 111 ? 34.685 21.546 43.536 1.00 10.91 147 TYR A C 1
ATOM 911 O O . TYR A 1 111 ? 35.806 22.092 43.490 1.00 11.33 147 TYR A O 1
ATOM 920 N N . TYR A 1 112 ? 33.647 22.008 42.845 1.00 9.81 148 TYR A N 1
ATOM 921 C CA . TYR A 1 112 ? 33.780 23.244 42.075 1.00 10.39 148 TYR A CA 1
ATOM 922 C C . TYR A 1 112 ? 32.450 23.963 42.035 1.00 11.35 148 TYR A C 1
ATOM 923 O O . TYR A 1 112 ? 31.422 23.373 42.366 1.00 11.91 148 TYR A O 1
ATOM 932 N N . GLY A 1 113 ? 32.465 25.233 41.642 1.00 11.46 149 GLY A N 1
ATOM 933 C CA . GLY A 1 113 ? 31.256 26.047 41.576 1.00 11.95 149 GLY A CA 1
ATOM 934 C C . GLY A 1 113 ? 30.823 26.449 40.175 1.00 13.02 149 GLY A C 1
ATOM 935 O O . GLY A 1 113 ? 29.904 27.270 40.023 1.00 13.33 149 GLY A O 1
ATOM 936 N N . GLY A 1 114 ? 31.410 25.793 39.169 1.00 12.29 150 GLY A N 1
ATOM 937 C CA . GLY A 1 114 ? 31.152 26.082 37.771 1.00 11.56 150 GLY A CA 1
ATOM 938 C C . GLY A 1 114 ? 31.846 27.371 37.340 1.00 12.19 150 GLY A C 1
ATOM 939 O O . GLY A 1 114 ? 32.161 28.244 38.160 1.00 13.44 150 GLY A O 1
ATOM 940 N N . SER A 1 115 ? 32.060 27.544 36.049 1.00 12.87 151 SER A N 1
ATOM 941 C CA . SER A 1 115 ? 32.693 28.752 35.582 1.00 12.06 151 SER A CA 1
ATOM 942 C C . SER A 1 115 ? 31.867 30.029 35.815 1.00 12.28 151 SER A C 1
ATOM 943 O O . SER A 1 115 ? 30.649 29.988 35.929 1.00 13.73 151 SER A O 1
ATOM 946 N N . PHE A 1 116 ? 32.547 31.175 35.845 1.00 12.43 152 PHE A N 1
ATOM 947 C CA . PHE A 1 116 ? 31.925 32.487 36.019 1.00 13.62 152 PHE A CA 1
ATOM 948 C C . PHE A 1 116 ? 32.826 33.528 35.379 1.00 13.82 152 PHE A C 1
ATOM 949 O O . PHE A 1 116 ? 33.988 33.248 35.083 1.00 14.06 152 PHE A O 1
ATOM 957 N N . LYS A 1 117 ? 32.303 34.719 35.125 1.00 14.20 153 LYS A N 1
ATOM 958 C CA . LYS A 1 117 ? 33.095 35.768 34.531 1.00 15.00 153 LYS A CA 1
ATOM 959 C C . LYS A 1 117 ? 33.577 36.808 35.544 1.00 15.01 153 LYS A C 1
ATOM 960 O O . LYS A 1 117 ? 32.931 37.039 36.568 1.00 15.18 153 LYS A O 1
ATOM 966 N N . ILE A 1 118 ? 34.764 37.352 35.283 1.00 14.47 154 ILE A N 1
ATOM 967 C CA . ILE A 1 118 ? 35.315 38.467 36.045 1.00 15.15 154 ILE A CA 1
ATOM 968 C C . ILE A 1 118 ? 35.408 39.570 34.977 1.00 17.27 154 ILE A C 1
ATOM 969 O O . ILE A 1 118 ? 35.986 39.365 33.916 1.00 16.99 154 ILE A O 1
ATOM 974 N N A SER A 1 119 ? 34.824 40.725 35.268 0.50 18.76 155 SER A N 1
ATOM 975 N N B SER A 1 119 ? 34.809 40.721 35.269 0.50 18.75 155 SER A N 1
ATOM 976 C CA A SER A 1 119 ? 34.830 41.866 34.338 0.50 21.35 155 SER A CA 1
ATOM 977 C CA B SER A 1 119 ? 34.796 41.872 34.347 0.50 21.37 155 SER A CA 1
ATOM 978 C C A SER A 1 119 ? 35.360 43.125 35.002 0.50 22.92 155 SER A C 1
ATOM 979 C C B SER A 1 119 ? 35.350 43.128 35.004 0.50 22.93 155 SER A C 1
ATOM 980 O O A SER A 1 119 ? 35.472 43.185 36.223 0.50 21.82 155 SER A O 1
ATOM 981 O O B SER A 1 119 ? 35.473 43.187 36.224 0.50 21.84 155 SER A O 1
ATOM 986 N N . LYS A 1 120 ? 35.673 44.135 34.193 1.00 25.80 156 LYS A N 1
ATOM 987 C CA . LYS A 1 120 ? 36.182 45.399 34.715 1.00 31.12 156 LYS A CA 1
ATOM 988 C C . LYS A 1 120 ? 35.073 46.100 35.502 1.00 33.75 156 LYS A C 1
ATOM 989 O O . LYS A 1 120 ? 35.349 46.913 36.396 1.00 37.90 156 LYS A O 1
ATOM 996 N N . ARG B 1 6 ? 33.419 31.206 76.514 1.00 42.88 42 ARG B N 1
ATOM 997 C CA . ARG B 1 6 ? 32.203 30.415 76.883 1.00 43.23 42 ARG B CA 1
ATOM 998 C C . ARG B 1 6 ? 32.103 29.052 76.184 1.00 41.11 42 ARG B C 1
ATOM 999 O O . ARG B 1 6 ? 31.304 28.215 76.617 1.00 42.58 42 ARG B O 1
ATOM 1007 N N . PHE B 1 7 ? 32.855 28.838 75.097 1.00 38.35 43 PHE B N 1
ATOM 1008 C CA . PHE B 1 7 ? 32.819 27.545 74.378 1.00 35.66 43 PHE B CA 1
ATOM 1009 C C . PHE B 1 7 ? 33.220 26.358 75.277 1.00 31.82 43 PHE B C 1
ATOM 1010 O O . PHE B 1 7 ? 34.236 26.438 75.980 1.00 31.09 43 PHE B O 1
ATOM 1018 N N . LEU B 1 8 ? 32.444 25.257 75.230 1.00 26.47 44 LEU B N 1
ATOM 1019 C CA . LEU B 1 8 ? 32.738 24.033 76.024 1.00 22.83 44 LEU B CA 1
ATOM 1020 C C . LEU B 1 8 ? 33.644 23.146 75.149 1.00 15.80 44 LEU B C 1
ATOM 1021 O O . LEU B 1 8 ? 33.760 23.454 73.987 1.00 19.82 44 LEU B O 1
ATOM 1026 N N . ASP B 1 9 ? 34.299 22.091 75.693 1.00 16.27 45 ASP B N 1
ATOM 1027 C CA . ASP B 1 9 ? 35.234 21.248 74.851 1.00 13.70 45 ASP B CA 1
ATOM 1028 C C . ASP B 1 9 ? 35.254 19.770 75.279 1.00 14.85 45 ASP B C 1
ATOM 1029 O O . ASP B 1 9 ? 35.050 19.479 76.461 1.00 16.71 45 ASP B O 1
ATOM 1034 N N . THR B 1 10 ? 35.530 18.841 74.364 1.00 13.84 46 THR B N 1
ATOM 1035 C CA . THR B 1 10 ? 35.523 17.397 74.685 1.00 15.60 46 THR B CA 1
ATOM 1036 C C . THR B 1 10 ? 36.874 16.728 75.013 1.00 15.44 46 THR B C 1
ATOM 1037 O O . THR B 1 10 ? 36.894 15.546 75.339 1.00 18.22 46 THR B O 1
ATOM 1041 N N . TRP B 1 11 ? 37.985 17.431 74.888 1.00 11.93 47 TRP B N 1
ATOM 1042 C CA . TRP B 1 11 ? 39.286 16.792 75.164 1.00 11.79 47 TRP B CA 1
ATOM 1043 C C . TRP B 1 11 ? 39.580 16.691 76.664 1.00 12.68 47 TRP B C 1
ATOM 1044 O O . TRP B 1 11 ? 39.007 17.413 77.487 1.00 14.15 47 TRP B O 1
ATOM 1055 N N . ARG B 1 12 ? 40.552 15.862 77.013 1.00 12.08 48 ARG B N 1
ATOM 1056 C CA . ARG B 1 12 ? 40.821 15.541 78.411 1.00 14.08 48 ARG B CA 1
ATOM 1057 C C . ARG B 1 12 ? 41.333 16.659 79.284 1.00 13.33 48 ARG B C 1
ATOM 1058 O O . ARG B 1 12 ? 40.848 16.862 80.392 1.00 15.70 48 ARG B O 1
ATOM 1066 N N . TRP B 1 13 ? 42.293 17.399 78.771 1.00 11.95 49 TRP B N 1
ATOM 1067 C CA . TRP B 1 13 ? 42.917 18.459 79.582 1.00 14.23 49 TRP B CA 1
ATOM 1068 C C . TRP B 1 13 ? 42.422 19.862 79.242 1.00 12.39 49 TRP B C 1
ATOM 1069 O O . TRP B 1 13 ? 42.660 20.352 78.139 1.00 16.35 49 TRP B O 1
ATOM 1080 N N A GLN B 1 14 ? 41.735 20.480 80.202 0.50 14.32 50 GLN B N 1
ATOM 1081 N N B GLN B 1 14 ? 41.801 20.548 80.187 0.50 13.85 50 GLN B N 1
ATOM 1082 C CA A GLN B 1 14 ? 41.129 21.808 80.063 0.50 13.17 50 GLN B CA 1
ATOM 1083 C CA B GLN B 1 14 ? 41.315 21.886 79.874 0.50 12.26 50 GLN B CA 1
ATOM 1084 C C A GLN B 1 14 ? 41.773 22.886 80.945 0.50 12.60 50 GLN B C 1
ATOM 1085 C C B GLN B 1 14 ? 41.849 22.946 80.832 0.50 12.18 50 GLN B C 1
ATOM 1086 O O A GLN B 1 14 ? 41.204 23.953 81.123 0.50 12.23 50 GLN B O 1
ATOM 1087 O O B GLN B 1 14 ? 41.288 24.024 80.970 0.50 11.39 50 GLN B O 1
ATOM 1098 N N . ASN B 1 15 ? 42.952 22.590 81.482 1.00 12.16 51 ASN B N 1
ATOM 1099 C CA . ASN B 1 15 ? 43.682 23.471 82.368 1.00 12.27 51 ASN B CA 1
ATOM 1100 C C . ASN B 1 15 ? 45.123 23.369 81.931 1.00 11.74 51 ASN B C 1
ATOM 1101 O O . ASN B 1 15 ? 45.659 22.279 81.766 1.00 11.38 51 ASN B O 1
ATOM 1106 N N . TYR B 1 16 ? 45.776 24.507 81.752 1.00 10.50 52 TYR B N 1
ATOM 1107 C CA . TYR B 1 16 ? 47.159 24.526 81.291 1.00 10.57 52 TYR B CA 1
ATOM 1108 C C . TYR B 1 16 ? 48.108 23.787 82.208 1.00 11.15 52 TYR B C 1
ATOM 1109 O O . TYR B 1 16 ? 48.975 23.053 81.720 1.00 10.55 52 TYR B O 1
ATOM 1118 N N . PHE B 1 17 ? 47.990 23.952 83.515 1.00 11.01 53 PHE B N 1
ATOM 1119 C CA . PHE B 1 17 ? 48.884 23.223 84.404 1.00 10.56 53 PHE B CA 1
ATOM 1120 C C . PHE B 1 17 ? 48.783 21.723 84.135 1.00 11.36 53 PHE B C 1
ATOM 1121 O O . PHE B 1 17 ? 49.786 21.038 84.018 1.00 11.75 53 PHE B O 1
ATOM 1129 N N . LEU B 1 18 ? 47.559 21.192 84.068 1.00 11.78 54 LEU B N 1
ATOM 1130 C CA . LEU B 1 18 ? 47.389 19.740 83.835 1.00 12.89 54 LEU B CA 1
ATOM 1131 C C . LEU B 1 18 ? 47.884 19.322 82.452 1.00 11.92 54 LEU B C 1
ATOM 1132 O O . LEU B 1 18 ? 48.510 18.289 82.307 1.00 13.70 54 LEU B O 1
ATOM 1137 N N . LEU B 1 19 ? 47.641 20.144 81.442 1.00 11.37 55 LEU B N 1
ATOM 1138 C CA . LEU B 1 19 ? 48.123 19.836 80.106 1.00 10.95 55 LEU B CA 1
ATOM 1139 C C . LEU B 1 19 ? 49.670 19.747 80.131 1.00 12.44 55 LEU B C 1
ATOM 1140 O O . LEU B 1 19 ? 50.273 18.803 79.625 1.00 13.80 55 LEU B O 1
ATOM 1145 N N . HIS B 1 20 ? 50.307 20.748 80.749 1.00 11.73 56 HIS B N 1
ATOM 1146 C CA . HIS B 1 20 ? 51.764 20.863 80.838 1.00 13.99 56 HIS B CA 1
ATOM 1147 C C . HIS B 1 20 ? 52.396 19.724 81.608 1.00 14.54 56 HIS B C 1
ATOM 1148 O O . HIS B 1 20 ? 53.550 19.385 81.368 1.00 17.23 56 HIS B O 1
ATOM 1155 N N . HIS B 1 21 ? 51.659 19.131 82.539 1.00 13.95 57 HIS B N 1
ATOM 1156 C CA . HIS B 1 21 ? 52.155 18.004 83.362 1.00 15.54 57 HIS B CA 1
ATOM 1157 C C . HIS B 1 21 ? 51.709 16.599 82.896 1.00 17.24 57 HIS B C 1
ATOM 1158 O O . HIS B 1 21 ? 52.165 15.593 83.463 1.00 19.71 57 HIS B O 1
ATOM 1165 N N . ASN B 1 22 ? 50.879 16.506 81.860 1.00 16.64 58 ASN B N 1
ATOM 1166 C CA . ASN B 1 22 ? 50.391 15.202 81.345 1.00 16.83 58 ASN B CA 1
ATOM 1167 C C . ASN B 1 22 ? 50.557 14.924 79.844 1.00 16.34 58 ASN B C 1
ATOM 1168 O O . ASN B 1 22 ? 50.808 13.788 79.450 1.00 19.03 58 ASN B O 1
ATOM 1173 N N . ALA B 1 23 ? 50.384 15.933 79.018 1.00 12.83 59 ALA B N 1
ATOM 1174 C CA . ALA B 1 23 ? 50.539 15.770 77.569 1.00 12.79 59 ALA B CA 1
ATOM 1175 C C . ALA B 1 23 ? 52.031 15.733 77.209 1.00 12.98 59 ALA B C 1
ATOM 1176 O O . ALA B 1 23 ? 52.869 16.217 77.966 1.00 14.75 59 ALA B O 1
ATOM 1178 N N A ASP B 1 24 ? 52.352 15.164 76.057 0.90 11.08 60 ASP B N 1
ATOM 1179 N N B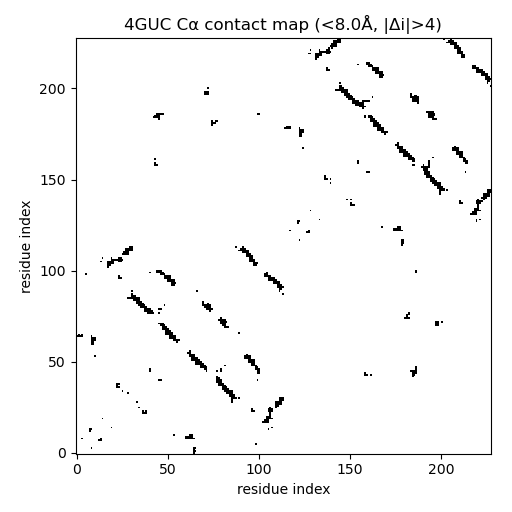 ASP B 1 24 ? 52.349 15.184 76.044 0.10 12.15 60 ASP B N 1
ATOM 1180 C CA A ASP B 1 24 ? 53.744 15.097 75.609 0.90 12.92 60 ASP B CA 1
ATOM 1181 C CA B ASP B 1 24 ? 53.734 15.070 75.599 0.10 11.86 60 ASP B CA 1
ATOM 1182 C C A ASP B 1 24 ? 54.134 16.355 74.838 0.90 10.89 60 ASP B C 1
ATOM 1183 C C B ASP B 1 24 ? 54.205 16.276 74.768 0.10 11.14 60 ASP B C 1
ATOM 1184 O O A ASP B 1 24 ? 53.483 16.711 73.844 0.90 11.58 60 ASP B O 1
ATOM 1185 O O B ASP B 1 24 ? 53.722 16.480 73.649 0.10 10.35 60 ASP B O 1
ATOM 1194 N N . PHE B 1 25 ? 55.160 17.051 75.293 1.00 11.00 61 PHE B N 1
ATOM 1195 C CA . PHE B 1 25 ? 55.667 18.200 74.592 1.00 10.80 61 PHE B CA 1
ATOM 1196 C C . PHE B 1 25 ? 56.402 17.736 73.333 1.00 10.90 61 PHE B C 1
ATOM 1197 O O . PHE B 1 25 ? 57.293 16.850 73.408 1.00 11.73 61 PHE B O 1
ATOM 1205 N N . ILE B 1 26 ? 56.098 18.370 72.191 1.00 10.39 62 ILE B N 1
ATOM 1206 C CA . ILE B 1 26 ? 56.770 18.093 70.922 1.00 10.63 62 ILE B CA 1
ATOM 1207 C C . ILE B 1 26 ? 57.156 19.423 70.259 1.00 10.08 62 ILE B C 1
ATOM 1208 O O . ILE B 1 26 ? 56.354 20.348 70.166 1.00 10.14 62 ILE B O 1
ATOM 1213 N N A GLU B 1 27 ? 58.381 19.490 69.784 0.50 10.99 63 GLU B N 1
ATOM 1214 N N B GLU B 1 27 ? 58.392 19.493 69.786 0.50 10.61 63 GLU B N 1
ATOM 1215 C CA A GLU B 1 27 ? 58.898 20.696 69.159 0.50 11.46 63 GLU B CA 1
ATOM 1216 C CA B GLU B 1 27 ? 58.885 20.707 69.147 0.50 10.56 63 GLU B CA 1
ATOM 1217 C C A GLU B 1 27 ? 58.138 21.063 67.876 0.50 11.37 63 GLU B C 1
ATOM 1218 C C B GLU B 1 27 ? 58.091 21.074 67.898 0.50 10.88 63 GLU B C 1
ATOM 1219 O O A GLU B 1 27 ? 58.118 22.238 67.476 0.50 11.71 63 GLU B O 1
ATOM 1220 O O B GLU B 1 27 ? 58.025 22.256 67.527 0.50 11.45 63 GLU B O 1
ATOM 1231 N N . GLU B 1 28 ? 57.511 20.063 67.246 1.00 11.35 64 GLU B N 1
ATOM 1232 C CA . GLU B 1 28 ? 56.702 20.284 66.020 1.00 11.48 64 GLU B CA 1
ATOM 1233 C C . GLU B 1 28 ? 55.484 21.220 66.270 1.00 12.47 64 GLU B C 1
ATOM 1234 O O . GLU B 1 28 ? 54.925 21.759 65.325 1.00 12.46 64 GLU B O 1
ATOM 1240 N N . LEU B 1 29 ? 55.033 21.351 67.514 1.00 10.74 65 LEU B N 1
ATOM 1241 C CA . LEU B 1 29 ? 53.942 22.273 67.855 1.00 10.74 65 LEU B CA 1
ATOM 1242 C C . LEU B 1 29 ? 54.374 23.574 68.551 1.00 11.15 65 LEU B C 1
ATOM 1243 O O . LEU B 1 29 ? 53.533 24.427 68.884 1.00 11.14 65 LEU B O 1
ATOM 1248 N N . ALA B 1 30 ? 55.675 23.745 68.765 1.00 10.84 66 ALA B N 1
ATOM 1249 C CA . ALA B 1 30 ? 56.221 24.908 69.475 1.00 11.72 66 ALA B CA 1
ATOM 1250 C C . ALA B 1 30 ? 56.446 26.081 68.520 1.00 13.07 66 ALA B C 1
ATOM 1251 O O . ALA B 1 30 ? 57.568 26.503 68.244 1.00 15.23 66 ALA B O 1
ATOM 1253 N N . VAL B 1 31 ? 55.352 26.645 68.061 1.00 13.09 67 VAL B N 1
ATOM 1254 C CA . VAL B 1 31 ? 55.389 27.752 67.090 1.00 14.39 67 VAL B CA 1
ATOM 1255 C C . VAL B 1 31 ? 55.955 29.090 67.578 1.00 14.73 67 VAL B C 1
ATOM 1256 O O . VAL B 1 31 ? 56.457 29.885 66.758 1.00 15.86 67 VAL B O 1
ATOM 1260 N N . GLY B 1 32 ? 55.909 29.359 68.882 1.00 14.03 68 GLY B N 1
ATOM 1261 C CA . GLY B 1 32 ? 56.398 30.625 69.415 1.00 14.91 68 GLY B CA 1
ATOM 1262 C C . GLY B 1 32 ? 55.417 31.742 69.192 1.00 13.80 68 GLY B C 1
ATOM 1263 O O . GLY B 1 32 ? 54.371 31.555 68.593 1.00 13.57 68 GLY B O 1
ATOM 1264 N N . ASP B 1 33 ? 55.791 32.951 69.627 1.00 15.08 69 ASP B N 1
ATOM 1265 C CA . ASP B 1 33 ? 54.884 34.108 69.494 1.00 16.19 69 ASP B CA 1
ATOM 1266 C C . ASP B 1 33 ? 54.534 34.444 68.045 1.00 16.26 69 ASP B C 1
ATOM 1267 O O . ASP B 1 33 ? 55.397 34.407 67.179 1.00 16.89 69 ASP B O 1
ATOM 1272 N N . LEU B 1 34 ? 53.279 34.818 67.819 1.00 15.42 70 LEU B N 1
ATOM 1273 C CA . LEU B 1 34 ? 52.763 35.156 66.482 1.00 15.70 70 LEU B CA 1
ATOM 1274 C C . LEU B 1 34 ? 52.060 36.502 66.486 1.00 15.56 70 LEU B C 1
ATOM 1275 O O . LEU B 1 34 ? 51.655 36.985 67.546 1.00 16.53 70 LEU B O 1
ATOM 1280 N N A LYS B 1 35 ? 51.922 37.100 65.307 0.50 16.03 71 LYS B N 1
ATOM 1281 N N B LYS B 1 35 ? 51.946 37.124 65.308 0.50 15.05 71 LYS B N 1
ATOM 1282 C CA A LYS B 1 35 ? 51.259 38.381 65.157 0.50 16.57 71 LYS B CA 1
ATOM 1283 C CA B LYS B 1 35 ? 51.278 38.419 65.145 0.50 14.78 71 LYS B CA 1
ATOM 1284 C C A LYS B 1 35 ? 50.122 38.237 64.166 0.50 15.83 71 LYS B C 1
ATOM 1285 C C B LYS B 1 35 ? 50.152 38.273 64.139 0.50 14.94 71 LYS B C 1
ATOM 1286 O O A LYS B 1 35 ? 50.130 37.329 63.324 0.50 15.74 71 LYS B O 1
ATOM 1287 O O B LYS B 1 35 ? 50.207 37.412 63.249 0.50 14.80 71 LYS B O 1
ATOM 1298 N N . HIS B 1 36 ? 49.136 39.123 64.266 1.00 15.15 72 HIS B N 1
ATOM 1299 C CA . HIS B 1 36 ? 48.048 39.107 63.322 1.00 16.33 72 HIS B CA 1
ATOM 1300 C C . HIS B 1 36 ? 48.721 39.235 61.943 1.00 15.95 72 HIS B C 1
ATOM 1301 O O . HIS B 1 36 ? 49.583 40.094 61.737 1.00 18.98 72 HIS B O 1
ATOM 1308 N N . GLY B 1 37 ? 48.316 38.394 60.993 1.00 17.78 73 GLY B N 1
ATOM 1309 C CA . GLY B 1 37 ? 48.901 38.394 59.653 1.00 17.32 73 GLY B CA 1
ATOM 1310 C C . GLY B 1 37 ? 49.848 37.234 59.402 1.00 18.72 73 GLY B C 1
ATOM 1311 O O . GLY B 1 37 ? 50.178 36.934 58.252 1.00 20.47 73 GLY B O 1
ATOM 1312 N N . ASP B 1 38 ? 50.299 36.579 60.469 1.00 17.19 74 ASP B N 1
ATOM 1313 C CA . ASP B 1 38 ? 51.171 35.414 60.361 1.00 16.24 74 ASP B CA 1
ATOM 1314 C C . ASP B 1 38 ? 50.328 34.174 60.026 1.00 15.04 74 ASP B C 1
ATOM 1315 O O . ASP B 1 38 ? 49.103 34.203 60.094 1.00 15.36 74 ASP B O 1
ATOM 1320 N N . THR B 1 39 ? 50.999 33.080 59.718 1.00 14.77 75 THR B N 1
ATOM 1321 C CA . THR B 1 39 ? 50.329 31.838 59.416 1.00 15.64 75 THR B CA 1
ATOM 1322 C C . THR B 1 39 ? 50.822 30.768 60.383 1.00 14.56 75 THR B C 1
ATOM 1323 O O . THR B 1 39 ? 52.046 30.563 60.535 1.00 15.08 75 THR B O 1
ATOM 1327 N N . PHE B 1 40 ? 49.870 30.089 61.036 1.00 11.52 76 PHE B N 1
ATOM 1328 C CA . PHE B 1 40 ? 50.146 28.951 61.945 1.00 12.57 76 PHE B CA 1
ATOM 1329 C C . PHE B 1 40 ? 50.286 27.764 60.964 1.00 10.94 76 PHE B C 1
ATOM 1330 O O . PHE B 1 40 ? 49.378 27.476 60.194 1.00 10.82 76 PHE B O 1
ATOM 1338 N N . ASP B 1 41 ? 51.426 27.089 60.966 1.00 11.49 77 ASP B N 1
ATOM 1339 C CA . ASP B 1 41 ? 51.667 25.997 60.011 1.00 10.60 77 ASP B CA 1
ATOM 1340 C C . ASP B 1 41 ? 52.580 24.989 60.672 1.00 12.02 77 ASP B C 1
ATOM 1341 O O . ASP B 1 41 ? 53.757 25.262 60.925 1.00 13.25 77 ASP B O 1
ATOM 1346 N N . VAL B 1 42 ? 52.032 23.805 60.962 1.00 9.92 78 VAL B N 1
ATOM 1347 C CA . VAL B 1 42 ? 52.810 22.728 61.593 1.00 10.96 78 VAL B CA 1
ATOM 1348 C C . VAL B 1 42 ? 52.567 21.417 60.847 1.00 9.81 78 VAL B C 1
ATOM 1349 O O . VAL B 1 42 ? 51.489 21.178 60.307 1.00 11.06 78 VAL B O 1
ATOM 1353 N N . THR B 1 43 ? 53.597 20.562 60.822 1.00 9.50 79 THR B N 1
ATOM 1354 C CA . THR B 1 43 ? 53.548 19.230 60.158 1.00 10.90 79 THR B CA 1
ATOM 1355 C C . THR B 1 43 ? 53.980 18.198 61.184 1.00 11.05 79 THR B C 1
ATOM 1356 O O . THR B 1 43 ? 55.076 18.298 61.753 1.00 13.54 79 THR B O 1
ATOM 1360 N N . ILE B 1 44 ? 53.145 17.187 61.410 1.00 10.68 80 ILE B N 1
ATOM 1361 C CA . ILE B 1 44 ? 53.388 16.183 62.439 1.00 10.93 80 ILE B CA 1
ATOM 1362 C C . ILE B 1 44 ? 53.089 14.768 61.952 1.00 10.72 80 ILE B C 1
ATOM 1363 O O . ILE B 1 44 ? 52.141 14.537 61.209 1.00 11.19 80 ILE B O 1
ATOM 1368 N N . TYR B 1 45 ? 53.945 13.819 62.296 1.00 12.09 81 TYR B N 1
ATOM 1369 C CA . TYR B 1 45 ? 53.722 12.423 61.933 1.00 11.72 81 TYR B CA 1
ATOM 1370 C C . TYR B 1 45 ? 52.486 11.896 62.648 1.00 13.41 81 TYR B C 1
ATOM 1371 O O . TYR B 1 45 ? 52.357 12.073 63.860 1.00 13.34 81 TYR B O 1
ATOM 1380 N N . THR B 1 46 ? 51.599 11.246 61.897 1.00 14.49 82 THR B N 1
ATOM 1381 C CA . THR B 1 46 ? 50.376 10.666 62.425 1.00 17.45 82 THR B CA 1
ATOM 1382 C C . THR B 1 46 ? 50.324 9.165 62.190 1.00 20.58 82 THR B C 1
ATOM 1383 O O . THR B 1 46 ? 49.669 8.448 62.929 1.00 21.22 82 THR B O 1
ATOM 1387 N N . GLY B 1 47 ? 51.015 8.690 61.167 1.00 19.45 83 GLY B N 1
ATOM 1388 C CA . GLY B 1 47 ? 51.035 7.254 60.848 1.00 22.75 83 GLY B CA 1
ATOM 1389 C C . GLY B 1 47 ? 49.840 6.751 60.060 1.00 24.67 83 GLY B C 1
ATOM 1390 O O . GLY B 1 47 ? 49.680 5.536 59.860 1.00 27.60 83 GLY B O 1
ATOM 1391 N N . GLY B 1 48 ? 48.997 7.659 59.600 1.00 25.66 84 GLY B N 1
ATOM 1392 C CA . GLY B 1 48 ? 47.813 7.287 58.831 1.00 28.63 84 GLY B CA 1
ATOM 1393 C C . GLY B 1 48 ? 47.170 8.532 58.266 1.00 28.90 84 GLY B C 1
ATOM 1394 O O . GLY B 1 48 ? 47.304 9.624 58.837 1.00 29.23 84 GLY B O 1
ATOM 1395 N N . LYS B 1 49 ? 46.457 8.397 57.152 1.00 30.54 85 LYS B N 1
ATOM 1396 C CA . LYS B 1 49 ? 45.834 9.579 56.563 1.00 31.29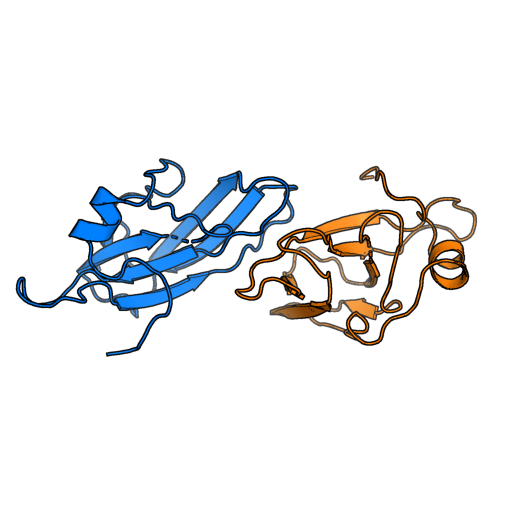 85 LYS B CA 1
ATOM 1397 C C . LYS B 1 49 ? 44.672 10.053 57.457 1.00 30.45 85 LYS B C 1
ATOM 1398 O O . LYS B 1 49 ? 43.849 9.251 57.884 1.00 29.00 85 LYS B O 1
ATOM 1404 N N . ASP B 1 50 ? 44.704 11.347 57.796 1.00 28.81 86 ASP B N 1
ATOM 1405 C CA . ASP B 1 50 ? 43.682 12.045 58.614 1.00 28.07 86 ASP B CA 1
ATOM 1406 C C . ASP B 1 50 ? 43.376 11.533 59.995 1.00 26.46 86 ASP B C 1
ATOM 1407 O O . ASP B 1 50 ? 42.249 11.675 60.460 1.00 28.27 86 ASP B O 1
ATOM 1412 N N . THR B 1 51 ? 44.369 11.014 60.684 1.00 23.75 87 THR B N 1
ATOM 1413 C CA . THR B 1 51 ? 44.120 10.491 62.009 1.00 24.99 87 THR B CA 1
ATOM 1414 C C . THR B 1 51 ? 44.361 11.509 63.132 1.00 24.06 87 THR B C 1
ATOM 1415 O O . THR B 1 51 ? 43.955 11.267 64.275 1.00 26.20 87 THR B O 1
ATOM 1419 N N . GLY B 1 52 ? 44.990 12.639 62.824 1.00 18.11 88 GLY B N 1
ATOM 1420 C CA . GLY B 1 52 ? 45.264 13.661 63.853 1.00 16.53 88 GLY B CA 1
ATOM 1421 C C . GLY B 1 52 ? 44.404 14.906 63.764 1.00 13.75 88 GLY B C 1
ATOM 1422 O O . GLY B 1 52 ? 43.818 15.245 62.731 1.00 13.29 88 GLY B O 1
ATOM 1423 N N . ILE B 1 53 ? 44.308 15.614 64.905 1.00 11.95 89 ILE B N 1
ATOM 1424 C CA . ILE B 1 53 ? 43.536 16.850 65.016 1.00 10.38 89 ILE B CA 1
ATOM 1425 C C . ILE B 1 53 ? 44.336 17.828 65.859 1.00 9.52 89 ILE B C 1
ATOM 1426 O O . ILE B 1 53 ? 44.885 17.423 66.910 1.00 9.53 89 ILE B O 1
ATOM 1431 N N . VAL B 1 54 ? 44.419 19.095 65.436 1.00 9.51 90 VAL B N 1
ATOM 1432 C CA . VAL B 1 54 ? 45.100 20.130 66.208 1.00 9.47 90 VAL B CA 1
ATOM 1433 C C . VAL B 1 54 ? 44.108 21.202 66.608 1.00 10.48 90 VAL B C 1
ATOM 1434 O O . VAL B 1 54 ? 43.369 21.715 65.781 1.00 12.88 90 VAL B O 1
ATOM 1438 N N . LYS B 1 55 ? 44.057 21.493 67.893 1.00 8.89 91 LYS B N 1
ATOM 1439 C CA . LYS B 1 55 ? 43.242 22.583 68.404 1.00 8.51 91 LYS B CA 1
ATOM 1440 C C . LYS B 1 55 ? 44.161 23.701 68.946 1.00 9.05 91 LYS B C 1
ATOM 1441 O O . LYS B 1 55 ? 45.204 23.459 69.540 1.00 10.16 91 LYS B O 1
ATOM 1447 N N . ILE B 1 56 ? 43.762 24.934 68.704 1.00 9.40 92 ILE B N 1
ATOM 1448 C CA . ILE B 1 56 ? 44.394 26.114 69.286 1.00 9.70 92 ILE B CA 1
ATOM 1449 C C . ILE B 1 56 ? 43.413 26.587 70.380 1.00 9.36 92 ILE B C 1
ATOM 1450 O O . ILE B 1 56 ? 42.212 26.819 70.130 1.00 10.37 92 ILE B O 1
ATOM 1455 N N . TYR B 1 57 ? 43.914 26.680 71.611 1.00 8.80 93 TYR B N 1
ATOM 1456 C CA . TYR B 1 57 ? 43.175 27.142 72.773 1.00 8.71 93 TYR B CA 1
ATOM 1457 C C . TYR B 1 57 ? 43.777 28.433 73.281 1.00 9.65 93 TYR B C 1
ATOM 1458 O O . TYR B 1 57 ? 44.982 28.645 73.215 1.00 9.49 93 TYR B O 1
ATOM 1467 N N . GLN B 1 58 ? 42.899 29.321 73.753 1.00 10.36 94 GLN B N 1
ATOM 1468 C CA . GLN B 1 58 ? 43.312 30.521 74.394 1.00 10.70 94 GLN B CA 1
ATOM 1469 C C . GLN B 1 58 ? 43.387 30.214 75.915 1.00 11.11 94 GLN B C 1
ATOM 1470 O O . GLN B 1 58 ? 42.510 29.528 76.435 1.00 11.25 94 GLN B O 1
ATOM 1476 N N A LEU B 1 59 ? 44.420 30.721 76.578 0.50 12.48 95 LEU B N 1
ATOM 1477 N N B LEU B 1 59 ? 44.438 30.697 76.598 0.50 11.79 95 LEU B N 1
ATOM 1478 C CA A LEU B 1 59 ? 44.602 30.533 78.000 0.50 13.82 95 LEU B CA 1
ATOM 1479 C CA B LEU B 1 59 ? 44.584 30.539 78.060 0.50 12.59 95 LEU B CA 1
ATOM 1480 C C A LEU B 1 59 ? 44.057 31.795 78.667 0.50 15.26 95 LEU B C 1
ATOM 1481 C C B LEU B 1 59 ? 44.103 31.782 78.730 0.50 14.66 95 LEU B C 1
ATOM 1482 O O A LEU B 1 59 ? 44.497 32.911 78.355 0.50 17.45 95 LEU B O 1
ATOM 1483 O O B LEU B 1 59 ? 44.735 32.849 78.588 0.50 16.41 95 LEU B O 1
ATOM 1492 N N . SER B 1 60 ? 43.051 31.636 79.515 1.00 15.85 96 SER B N 1
ATOM 1493 C CA . SER B 1 60 ? 42.521 32.778 80.212 1.00 18.36 96 SER B CA 1
ATOM 1494 C C . SER B 1 60 ? 41.620 32.343 81.335 1.00 18.05 96 SER B C 1
ATOM 1495 O O . SER B 1 60 ? 41.020 31.269 81.303 1.00 17.76 96 SER B O 1
ATOM 1498 N N . GLY B 1 61 ? 41.550 33.194 82.345 1.00 19.99 97 GLY B N 1
ATOM 1499 C CA . GLY B 1 61 ? 40.725 32.926 83.501 1.00 21.07 97 GLY B CA 1
ATOM 1500 C C . GLY B 1 61 ? 41.473 33.080 84.802 1.00 20.95 97 GLY B C 1
ATOM 1501 O O . GLY B 1 61 ? 42.705 33.071 84.858 1.00 24.12 97 GLY B O 1
ATOM 1502 N N . ASN B 1 62 ? 40.708 33.123 85.869 1.00 22.06 98 ASN B N 1
ATOM 1503 C CA . ASN B 1 62 ? 41.251 33.290 87.193 1.00 21.33 98 ASN B CA 1
ATOM 1504 C C . ASN B 1 62 ? 42.048 32.038 87.609 1.00 18.72 98 ASN B C 1
ATOM 1505 O O . ASN B 1 62 ? 41.722 30.913 87.182 1.00 18.01 98 ASN B O 1
ATOM 1510 N N . GLU B 1 63 ? 43.082 32.256 88.420 1.00 17.17 99 GLU B N 1
ATOM 1511 C CA . GLU B 1 63 ? 43.924 31.191 88.972 1.00 16.56 99 GLU B CA 1
ATOM 1512 C C . GLU B 1 63 ? 43.110 30.134 89.747 1.00 15.10 99 GLU B C 1
ATOM 1513 O O . GLU B 1 63 ? 43.558 29.004 89.942 1.00 16.20 99 GLU B O 1
ATOM 1519 N N . ASN B 1 64 ? 41.912 30.495 90.212 1.00 15.99 100 ASN B N 1
ATOM 1520 C CA . ASN B 1 64 ? 41.077 29.554 90.926 1.00 15.77 100 ASN B CA 1
ATOM 1521 C C . ASN B 1 64 ? 40.199 28.686 90.039 1.00 16.14 100 ASN B C 1
ATOM 1522 O O . ASN B 1 64 ? 39.645 27.695 90.518 1.00 17.11 100 ASN B O 1
ATOM 1527 N N . ASP B 1 65 ? 40.103 29.028 88.757 1.00 15.64 101 ASP B N 1
ATOM 1528 C CA . ASP B 1 65 ? 39.242 28.278 87.825 1.00 16.55 101 ASP B CA 1
ATOM 1529 C C . ASP B 1 65 ? 39.794 26.929 87.445 1.00 15.06 101 ASP B C 1
ATOM 1530 O O . ASP B 1 65 ? 40.986 26.811 87.122 1.00 15.18 101 ASP B O 1
ATOM 1535 N N . GLU B 1 66 ? 38.952 25.900 87.464 1.00 14.57 102 GLU B N 1
ATOM 1536 C CA . GLU B 1 66 ? 39.364 24.557 87.082 1.00 15.63 102 GLU B CA 1
ATOM 1537 C C . GLU B 1 66 ? 39.679 24.514 85.584 1.00 15.98 102 GLU B C 1
ATOM 1538 O O . GLU B 1 66 ? 40.617 23.826 85.164 1.00 15.57 102 GLU B O 1
ATOM 1544 N N . ILE B 1 67 ? 38.944 25.291 84.788 1.00 14.52 103 ILE B N 1
ATOM 1545 C CA . ILE B 1 67 ? 39.106 25.380 83.329 1.00 14.70 103 ILE B CA 1
ATOM 1546 C C . ILE B 1 67 ? 39.686 26.712 82.935 1.00 14.11 103 ILE B C 1
ATOM 1547 O O . ILE B 1 67 ? 39.113 27.761 83.238 1.00 15.15 103 ILE B O 1
ATOM 1552 N N . ASN B 1 68 ? 40.841 26.690 82.289 1.00 11.73 104 ASN B N 1
ATOM 1553 C CA . ASN B 1 68 ? 41.450 27.924 81.848 1.00 11.71 104 ASN B CA 1
ATOM 1554 C C . ASN B 1 68 ? 41.889 27.865 80.371 1.00 11.51 104 ASN B C 1
ATOM 1555 O O . ASN B 1 68 ? 42.588 28.788 79.908 1.00 12.12 104 ASN B O 1
ATOM 1560 N N . LEU B 1 69 ? 41.494 26.799 79.661 1.00 11.40 105 LEU B N 1
ATOM 1561 C CA . LEU B 1 69 ? 41.773 26.638 78.219 1.00 12.78 105 LEU B CA 1
ATOM 1562 C C . LEU B 1 69 ? 40.430 26.775 77.509 1.00 12.15 105 LEU B C 1
ATOM 1563 O O . LEU B 1 69 ? 39.453 26.154 77.901 1.00 14.50 105 LEU B O 1
ATOM 1568 N N . HIS B 1 70 ? 40.376 27.606 76.470 1.00 11.43 106 HIS B N 1
ATOM 1569 C CA . HIS B 1 70 ? 39.142 27.887 75.735 1.00 11.04 106 HIS B CA 1
ATOM 1570 C C . HIS B 1 70 ? 39.388 27.637 74.242 1.00 10.77 106 HIS B C 1
ATOM 1571 O O . HIS B 1 70 ? 40.219 28.333 73.632 1.00 11.23 106 HIS B O 1
ATOM 1578 N N . ARG B 1 71 ? 38.703 26.638 73.679 1.00 11.28 107 ARG B N 1
ATOM 1579 C CA . ARG B 1 71 ? 38.890 26.286 72.281 1.00 10.84 107 ARG B CA 1
ATOM 1580 C C . ARG B 1 71 ? 38.661 27.466 71.345 1.00 10.45 107 ARG B C 1
ATOM 1581 O O . ARG B 1 71 ? 37.572 28.083 71.376 1.00 12.37 107 ARG B O 1
ATOM 1589 N N . TYR B 1 72 ? 39.613 27.746 70.465 1.00 9.99 108 TYR B N 1
ATOM 1590 C CA . TYR B 1 72 ? 39.484 28.857 69.548 1.00 9.75 108 TYR B CA 1
ATOM 1591 C C . TYR B 1 72 ? 39.333 28.353 68.097 1.00 9.18 108 TYR B C 1
ATOM 1592 O O . TYR B 1 72 ? 38.553 28.891 67.315 1.00 12.09 108 TYR B O 1
ATOM 1601 N N . LYS B 1 73 ? 40.090 27.299 67.754 1.00 10.07 109 LYS B N 1
ATOM 1602 C CA . LYS B 1 73 ? 40.108 26.767 66.402 1.00 9.24 109 LYS B CA 1
ATOM 1603 C C . LYS B 1 73 ? 40.442 25.285 66.377 1.00 9.95 109 LYS B C 1
ATOM 1604 O O . LYS B 1 73 ? 41.330 24.849 67.100 1.00 11.45 109 LYS B O 1
ATOM 1610 N N . THR B 1 74 ? 39.751 24.514 65.560 1.00 9.33 110 THR B N 1
ATOM 1611 C CA . THR B 1 74 ? 40.032 23.084 65.337 1.00 9.81 110 THR B CA 1
ATOM 1612 C C . THR B 1 74 ? 40.525 22.994 63.897 1.00 9.82 110 THR B C 1
ATOM 1613 O O . THR B 1 74 ? 39.872 23.448 62.969 1.00 11.29 110 THR B O 1
ATOM 1617 N N . ILE B 1 75 ? 41.692 22.388 63.735 1.00 9.28 111 ILE B N 1
ATOM 1618 C CA . ILE B 1 75 ? 42.322 22.252 62.429 1.00 9.91 111 ILE B CA 1
ATOM 1619 C C . ILE B 1 75 ? 42.561 20.786 62.069 1.00 9.61 111 ILE B C 1
ATOM 1620 O O . ILE B 1 75 ? 42.991 19.997 62.922 1.00 9.14 111 ILE B O 1
ATOM 1625 N N . TYR B 1 76 ? 42.306 20.432 60.813 1.00 9.49 112 TYR B N 1
ATOM 1626 C CA . TYR B 1 76 ? 42.552 19.086 60.313 1.00 10.04 112 TYR B CA 1
ATOM 1627 C C . TYR B 1 76 ? 43.607 19.194 59.210 1.00 9.70 112 TYR B C 1
ATOM 1628 O O . TYR B 1 76 ? 44.011 20.282 58.791 1.00 9.83 112 TYR B O 1
ATOM 1637 N N . ASP B 1 77 ? 44.078 18.053 58.755 1.00 10.59 113 ASP B N 1
ATOM 1638 C CA . ASP B 1 77 ? 45.086 18.004 57.703 1.00 9.84 113 ASP B CA 1
ATOM 1639 C C . ASP B 1 77 ? 44.636 18.631 56.390 1.00 11.18 113 ASP B C 1
ATOM 1640 O O . ASP B 1 77 ? 43.518 18.410 55.966 1.00 11.85 113 ASP B O 1
ATOM 1645 N N . SER B 1 78 ? 45.518 19.389 55.732 1.00 10.80 114 SER B N 1
ATOM 1646 C CA . SER B 1 78 ? 45.273 19.967 54.416 1.00 13.43 114 SER B CA 1
ATOM 1647 C C . SER B 1 78 ? 46.475 19.668 53.508 1.00 15.59 114 SER B C 1
ATOM 1648 O O . SER B 1 78 ? 46.556 20.232 52.434 1.00 17.32 114 SER B O 1
ATOM 1651 N N . GLY B 1 79 ? 47.389 18.798 53.960 1.00 14.48 115 GLY B N 1
ATOM 1652 C CA . GLY B 1 79 ? 48.593 18.410 53.199 1.00 16.56 115 GLY B CA 1
ATOM 1653 C C . GLY B 1 79 ? 48.381 17.290 52.212 1.00 17.75 115 GLY B C 1
ATOM 1654 O O . GLY B 1 79 ? 47.280 16.768 52.050 1.00 18.97 115 GLY B O 1
ATOM 1655 N N . LEU B 1 80 ? 49.480 16.874 51.599 1.00 19.70 116 LEU B N 1
ATOM 1656 C CA . LEU B 1 80 ? 49.474 15.855 50.561 1.00 22.65 116 LEU B CA 1
ATOM 1657 C C . LEU B 1 80 ? 50.177 14.518 50.924 1.00 24.16 116 LEU B C 1
ATOM 1658 O O . LEU B 1 80 ? 50.360 13.680 50.044 1.00 27.79 116 LEU B O 1
ATOM 1663 N N . LYS B 1 81 ? 50.566 14.303 52.182 1.00 24.17 117 LYS B N 1
ATOM 1664 C CA . LYS B 1 81 ? 51.294 13.065 52.585 1.00 25.69 117 LYS B CA 1
ATOM 1665 C C . LYS B 1 81 ? 50.450 12.123 53.427 1.00 25.35 117 LYS B C 1
ATOM 1666 O O . LYS B 1 81 ? 49.700 12.561 54.270 1.00 26.16 117 LYS B O 1
ATOM 1672 N N . HIS B 1 82 ? 50.603 10.811 53.236 1.00 24.12 118 HIS B N 1
ATOM 1673 C CA . HIS B 1 82 ? 49.788 9.871 54.017 1.00 25.08 118 HIS B CA 1
ATOM 1674 C C . HIS B 1 82 ? 50.031 9.796 55.514 1.00 24.56 118 HIS B C 1
ATOM 1675 O O . HIS B 1 82 ? 49.118 10.022 56.326 1.00 28.11 118 HIS B O 1
ATOM 1682 N N . ASN B 1 83 ? 51.267 9.582 55.880 1.00 22.50 119 ASN B N 1
ATOM 1683 C CA . ASN B 1 83 ? 51.633 9.428 57.273 1.00 20.19 119 ASN B CA 1
ATOM 1684 C C . ASN B 1 83 ? 51.844 10.679 58.099 1.00 15.65 119 ASN B C 1
ATOM 1685 O O . ASN B 1 83 ? 52.277 10.560 59.227 1.00 13.83 119 ASN B O 1
ATOM 1690 N N . TYR B 1 84 ? 51.579 11.858 57.507 1.00 15.65 120 TYR B N 1
ATOM 1691 C CA . TYR B 1 84 ? 51.739 13.155 58.202 1.00 15.03 120 TYR B CA 1
ATOM 1692 C C . TYR B 1 84 ? 50.521 14.022 58.055 1.00 14.72 120 TYR B C 1
ATOM 1693 O O . TYR B 1 84 ? 49.751 13.882 57.099 1.00 17.78 120 TYR B O 1
ATOM 1702 N N . GLY B 1 85 ? 50.304 14.894 59.025 1.00 13.66 121 GLY B N 1
ATOM 1703 C CA . GLY B 1 85 ? 49.211 15.847 58.968 1.00 12.37 121 GLY B CA 1
ATOM 1704 C C . GLY B 1 85 ? 49.849 17.235 58.898 1.00 11.73 121 GLY B C 1
ATOM 1705 O O . GLY B 1 85 ? 50.827 17.521 59.623 1.00 11.14 121 GLY B O 1
ATOM 1706 N N . ARG B 1 86 ? 49.340 18.088 58.019 1.00 10.19 122 ARG B N 1
ATOM 1707 C CA . ARG B 1 86 ? 49.811 19.490 57.885 1.00 10.36 122 ARG B CA 1
ATOM 1708 C C . ARG B 1 86 ? 48.603 20.322 58.350 1.00 9.14 122 ARG B C 1
ATOM 1709 O O . ARG B 1 86 ? 47.530 20.291 57.686 1.00 10.22 122 ARG B O 1
ATOM 1717 N N . PHE B 1 87 ? 48.795 21.092 59.425 1.00 8.23 123 PHE B N 1
ATOM 1718 C CA . PHE B 1 87 ? 47.733 21.882 60.079 1.00 9.16 123 PHE B CA 1
ATOM 1719 C C . PHE B 1 87 ? 48.105 23.351 59.884 1.00 9.79 123 PHE B C 1
ATOM 1720 O O . PHE B 1 87 ? 49.055 23.840 60.476 1.00 10.17 123 PHE B O 1
ATOM 1728 N N . VAL B 1 88 ? 47.326 24.017 59.021 1.00 10.99 124 VAL B N 1
ATOM 1729 C CA . VAL B 1 88 ? 47.588 25.394 58.626 1.00 11.91 124 VAL B CA 1
ATOM 1730 C C . VAL B 1 88 ? 46.395 26.277 58.844 1.00 13.60 124 VAL B C 1
ATOM 1731 O O . VAL B 1 88 ? 45.263 25.890 58.519 1.00 16.27 124 VAL B O 1
ATOM 1735 N N . THR B 1 89 ? 46.617 27.467 59.398 1.00 13.58 125 THR B N 1
ATOM 1736 C CA . THR B 1 89 ? 45.503 28.396 59.581 1.00 14.20 125 THR B CA 1
ATOM 1737 C C . THR B 1 89 ? 46.096 29.816 59.733 1.00 13.60 125 THR B C 1
ATOM 1738 O O . THR B 1 89 ? 47.132 29.996 60.366 1.00 12.29 125 THR B O 1
ATOM 1742 N N . PRO B 1 90 ? 45.440 30.820 59.141 1.00 13.27 126 PRO B N 1
ATOM 1743 C CA . PRO B 1 90 ? 45.967 32.170 59.280 1.00 12.80 126 PRO B CA 1
ATOM 1744 C C . PRO B 1 90 ? 45.653 32.709 60.648 1.00 13.50 126 PRO B C 1
ATOM 1745 O O . PRO B 1 90 ? 44.608 32.394 61.229 1.00 15.15 126 PRO B O 1
ATOM 1749 N N . ILE B 1 91 ? 46.536 33.515 61.192 1.00 13.51 127 ILE B N 1
ATOM 1750 C CA . ILE B 1 91 ? 46.306 34.168 62.465 1.00 14.14 127 ILE B CA 1
ATOM 1751 C C . ILE B 1 91 ? 45.676 35.510 62.072 1.00 15.13 127 ILE B C 1
ATOM 1752 O O . ILE B 1 91 ? 46.375 36.460 61.754 1.00 16.42 127 ILE B O 1
ATOM 1757 N N . THR B 1 92 ? 44.351 35.516 62.062 1.00 14.81 128 THR B N 1
ATOM 1758 C CA . THR B 1 92 ? 43.551 36.681 61.693 1.00 16.11 128 THR B CA 1
ATOM 1759 C C . THR B 1 92 ? 43.337 37.601 62.875 1.00 15.36 128 THR B C 1
ATOM 1760 O O . THR B 1 92 ? 43.644 37.277 64.012 1.00 14.03 128 THR B O 1
ATOM 1764 N N . LYS B 1 93 ? 42.762 38.764 62.593 1.00 15.39 129 LYS B N 1
ATOM 1765 C CA . LYS B 1 93 ? 42.440 39.741 63.649 1.00 16.44 129 LYS B CA 1
ATOM 1766 C C . LYS B 1 93 ? 41.339 39.250 64.609 1.00 17.40 129 LYS B C 1
ATOM 1767 O O . LYS B 1 93 ? 41.046 39.915 65.597 1.00 20.17 129 LYS B O 1
ATOM 1773 N N . ALA B 1 94 ? 40.738 38.100 64.322 1.00 18.18 130 ALA B N 1
ATOM 1774 C CA . ALA B 1 94 ? 39.726 37.524 65.197 1.00 18.81 130 ALA B CA 1
ATOM 1775 C C . ALA B 1 94 ? 40.391 36.895 66.441 1.00 18.76 130 ALA B C 1
ATOM 1776 O O . ALA B 1 94 ? 39.708 36.573 67.426 1.00 19.31 130 ALA B O 1
ATOM 1778 N N . TYR B 1 95 ? 41.699 36.675 66.388 1.00 16.72 131 TYR B N 1
ATOM 1779 C CA . TYR B 1 95 ? 42.437 36.105 67.516 1.00 16.37 131 TYR B CA 1
ATOM 1780 C C . TYR B 1 95 ? 42.773 37.255 68.444 1.00 16.49 131 TYR B C 1
ATOM 1781 O O . TYR B 1 95 ? 43.680 38.026 68.183 1.00 17.48 131 TYR B O 1
ATOM 1790 N N . ASN B 1 96 ? 42.027 37.384 69.523 1.00 16.80 132 ASN B N 1
ATOM 1791 C CA . ASN B 1 96 ? 42.240 38.428 70.503 1.00 17.88 132 ASN B CA 1
ATOM 1792 C C . ASN B 1 96 ? 43.652 38.335 71.069 1.00 17.74 132 ASN B C 1
ATOM 1793 O O . ASN B 1 96 ? 44.126 37.254 71.393 1.00 16.72 132 ASN B O 1
ATOM 1798 N N . PRO B 1 97 ? 44.349 39.467 71.184 1.00 17.96 133 PRO B N 1
ATOM 1799 C CA . PRO B 1 97 ? 45.679 39.332 71.744 1.00 17.54 133 PRO B CA 1
ATOM 1800 C C . PRO B 1 97 ? 45.674 38.642 73.113 1.00 17.47 133 PRO B C 1
ATOM 1801 O O . PRO B 1 97 ? 44.831 38.933 73.981 1.00 18.12 133 PRO B O 1
ATOM 1805 N N . GLY B 1 98 ? 46.617 37.730 73.308 1.00 14.79 134 GLY B N 1
ATOM 1806 C CA . GLY B 1 98 ? 46.699 36.988 74.551 1.00 14.05 134 GLY B CA 1
ATOM 1807 C C . GLY B 1 98 ? 47.635 35.790 74.445 1.00 12.85 134 GLY B C 1
ATOM 1808 O O . GLY B 1 98 ? 48.488 35.731 73.568 1.00 13.78 134 GLY B O 1
ATOM 1809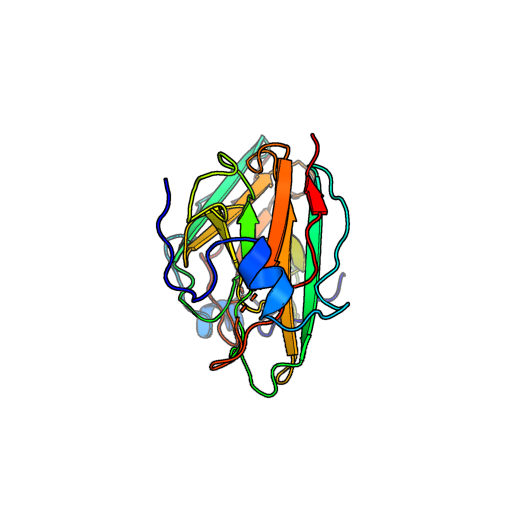 N N . THR B 1 99 ? 47.437 34.842 75.353 1.00 12.95 135 THR B N 1
ATOM 1810 C CA . THR B 1 99 ? 48.249 33.630 75.431 1.00 11.53 135 THR B CA 1
ATOM 1811 C C . THR B 1 99 ? 47.437 32.452 74.927 1.00 11.41 135 THR B C 1
ATOM 1812 O O . THR B 1 99 ? 46.266 32.282 75.268 1.00 11.06 135 THR B O 1
ATOM 1816 N N . TYR B 1 100 ? 48.080 31.636 74.098 1.00 9.33 136 TYR B N 1
ATOM 1817 C CA . TYR B 1 100 ? 47.467 30.458 73.454 1.00 9.38 136 TYR B CA 1
ATOM 1818 C C . TYR B 1 100 ? 48.371 29.213 73.497 1.00 9.48 136 TYR B C 1
ATOM 1819 O O . TYR B 1 100 ? 49.538 29.284 73.914 1.00 10.34 136 TYR B O 1
ATOM 1828 N N . VAL B 1 101 ? 47.800 28.059 73.163 1.00 9.18 137 VAL B N 1
ATOM 1829 C CA . VAL B 1 101 ? 48.568 26.815 73.100 1.00 8.99 137 VAL B CA 1
ATOM 1830 C C . VAL B 1 101 ? 47.943 25.923 72.014 1.00 8.52 137 VAL B C 1
ATOM 1831 O O . VAL B 1 101 ? 46.736 25.953 71.821 1.00 8.93 137 VAL B O 1
ATOM 1835 N N . ALA B 1 102 ? 48.783 25.164 71.301 1.00 7.85 138 ALA B N 1
ATOM 1836 C CA . ALA B 1 102 ? 48.368 24.227 70.288 1.00 8.80 138 ALA B CA 1
ATOM 1837 C C . ALA B 1 102 ? 48.507 22.808 70.875 1.00 8.17 138 ALA B C 1
ATOM 1838 O O . ALA B 1 102 ? 49.537 22.422 71.434 1.00 8.76 138 ALA B O 1
ATOM 1840 N N . VAL B 1 103 ? 47.439 22.032 70.729 1.00 8.05 139 VAL B N 1
ATOM 1841 C CA . VAL B 1 103 ? 47.344 20.671 71.235 1.00 8.56 139 VAL B CA 1
ATOM 1842 C C . VAL B 1 103 ? 46.930 19.726 70.130 1.00 8.71 139 VAL B C 1
ATOM 1843 O O . VAL B 1 103 ? 45.993 20.028 69.379 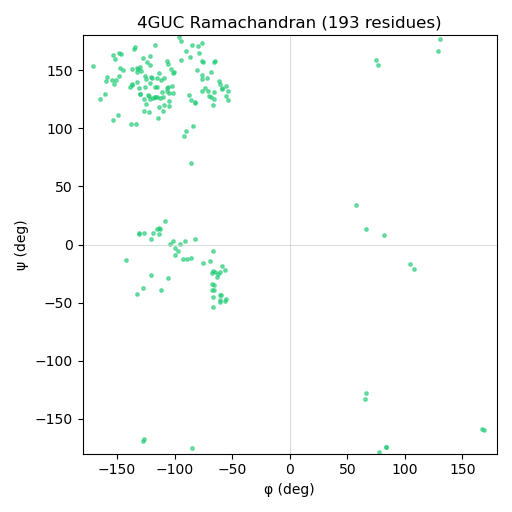1.00 9.06 139 VAL B O 1
ATOM 1855 N N . LYS B 1 105 ? 45.611 15.842 69.228 1.00 10.42 141 LYS B N 1
ATOM 1856 C CA . LYS B 1 105 ? 45.048 14.597 69.736 1.00 10.59 141 LYS B CA 1
ATOM 1857 C C . LYS B 1 105 ? 45.272 13.548 68.624 1.00 13.01 141 LYS B C 1
ATOM 1858 O O . LYS B 1 105 ? 44.914 13.774 67.464 1.00 14.75 141 LYS B O 1
ATOM 1864 N N . LEU B 1 106 ? 45.921 12.436 68.963 1.00 13.89 142 LEU B N 1
ATOM 1865 C CA . LEU B 1 106 ? 46.196 11.335 68.011 1.00 15.17 142 LEU B CA 1
ATOM 1866 C C . LEU B 1 106 ? 45.795 10.069 68.776 1.00 16.46 142 LEU B C 1
ATOM 1867 O O . LEU B 1 106 ? 46.517 9.597 69.670 1.00 17.44 142 LEU B O 1
ATOM 1872 N N . GLY B 1 107 ? 44.631 9.535 68.413 1.00 19.20 143 GLY B N 1
ATOM 1873 C CA . GLY B 1 107 ? 44.106 8.380 69.089 1.00 20.04 143 GLY B CA 1
ATOM 1874 C C . GLY B 1 107 ? 43.788 8.831 70.494 1.00 18.30 143 GLY B C 1
ATOM 1875 O O . GLY B 1 107 ? 43.144 9.854 70.702 1.00 20.28 143 GLY B O 1
ATOM 1876 N N . GLU B 1 108 ? 44.295 8.114 71.485 1.00 18.58 144 GLU B N 1
ATOM 1877 C CA . GLU B 1 108 ? 44.041 8.471 72.883 1.00 19.15 144 GLU B CA 1
ATOM 1878 C C . GLU B 1 108 ? 45.146 9.337 73.509 1.00 18.78 144 GLU B C 1
ATOM 1879 O O . GLU B 1 108 ? 45.058 9.719 74.677 1.00 20.94 144 GLU B O 1
ATOM 1885 N N . ASN B 1 109 ? 46.169 9.664 72.735 1.00 16.54 145 ASN B N 1
ATOM 1886 C CA . ASN B 1 109 ? 47.288 10.447 73.232 1.00 16.36 145 ASN B CA 1
ATOM 1887 C C . ASN B 1 109 ? 47.229 11.917 72.860 1.00 13.77 145 ASN B C 1
ATOM 1888 O O . ASN B 1 109 ? 46.701 12.301 71.810 1.00 13.90 145 ASN B O 1
ATOM 1893 N N . TYR B 1 110 ? 47.771 12.742 73.751 1.00 12.00 146 TYR B N 1
ATOM 1894 C CA . TYR B 1 110 ? 47.815 14.165 73.546 1.00 10.70 146 TYR B CA 1
ATOM 1895 C C . TYR B 1 110 ? 49.250 14.694 73.523 1.00 10.19 146 TYR B C 1
ATOM 1896 O O . TYR B 1 110 ? 50.112 14.266 74.295 1.00 11.17 146 TYR B O 1
ATOM 1905 N N . TYR B 1 111 ? 49.456 15.675 72.653 1.00 10.22 147 TYR B N 1
ATOM 1906 C CA . TYR B 1 111 ? 50.742 16.327 72.456 1.00 10.09 147 TYR B CA 1
ATOM 1907 C C . TYR B 1 111 ? 50.509 17.844 72.474 1.00 9.01 147 TYR B C 1
ATOM 1908 O O . TYR B 1 111 ? 49.416 18.305 72.128 1.00 10.23 147 TYR B O 1
ATOM 1917 N N . TYR B 1 112 ? 51.485 18.637 72.884 1.00 10.12 148 TYR B N 1
ATOM 1918 C CA . TYR B 1 112 ? 51.323 20.072 72.922 1.00 9.12 148 TYR B CA 1
ATOM 1919 C C . TYR B 1 112 ? 52.655 20.759 72.617 1.00 9.29 148 TYR B C 1
ATOM 1920 O O . TYR B 1 112 ? 53.709 20.144 72.725 1.00 9.84 148 TYR B O 1
ATOM 1929 N N . GLY B 1 113 ? 52.639 22.043 72.288 1.00 10.17 149 GLY B N 1
ATOM 1930 C CA . GLY B 1 113 ? 53.847 22.757 71.946 1.00 10.99 149 GLY B CA 1
ATOM 1931 C C . GLY B 1 113 ? 54.262 23.860 72.871 1.00 9.90 149 GLY B C 1
ATOM 1932 O O . GLY B 1 113 ? 55.161 24.628 72.562 1.00 10.45 149 GLY B O 1
ATOM 1933 N N . GLY B 1 114 ? 53.654 23.891 74.042 1.00 10.36 150 GLY B N 1
ATOM 1934 C CA . GLY B 1 114 ? 53.888 24.952 75.010 1.00 10.89 150 GLY B CA 1
ATOM 1935 C C . GLY B 1 114 ? 53.142 26.226 74.601 1.00 12.28 150 GLY B C 1
ATOM 1936 O O . GLY B 1 114 ? 52.857 26.504 73.428 1.00 13.24 150 GLY B O 1
ATOM 1937 N N . SER B 1 115 ? 52.820 27.057 75.575 1.00 11.54 151 SER B N 1
ATOM 1938 C CA . SER B 1 115 ? 52.136 28.292 75.301 1.00 11.59 151 SER B CA 1
ATOM 1939 C C . SER B 1 115 ? 52.963 29.307 74.479 1.00 12.18 151 SER B C 1
ATOM 1940 O O . SER B 1 115 ? 54.184 29.298 74.479 1.00 12.73 151 SER B O 1
ATOM 1943 N N . PHE B 1 116 ? 52.250 30.193 73.826 1.00 11.49 152 PHE B N 1
ATOM 1944 C CA . PHE B 1 116 ? 52.807 31.242 72.993 1.00 11.53 152 PHE B CA 1
ATOM 1945 C C . PHE B 1 116 ? 51.851 32.430 72.989 1.00 12.04 152 PHE B C 1
ATOM 1946 O O . PHE B 1 116 ? 50.695 32.307 73.331 1.00 13.46 152 PHE B O 1
ATOM 1954 N N . LYS B 1 117 ? 52.341 33.604 72.643 1.00 13.09 153 LYS B N 1
ATOM 1955 C CA . LYS B 1 117 ? 51.477 34.769 72.610 1.00 15.06 153 LYS B CA 1
ATOM 1956 C C . LYS B 1 117 ? 51.066 35.164 71.207 1.00 14.15 153 LYS B C 1
ATOM 1957 O O . LYS B 1 117 ? 51.802 34.896 70.225 1.00 15.68 153 LYS B O 1
ATOM 1963 N N . ILE B 1 118 ? 49.883 35.763 71.085 1.00 13.33 154 ILE B N 1
ATOM 1964 C CA . ILE B 1 118 ? 49.403 36.335 69.822 1.00 13.87 154 ILE B CA 1
ATOM 1965 C C . ILE B 1 118 ? 49.251 37.841 70.080 1.00 15.38 154 ILE B C 1
ATOM 1966 O O . ILE B 1 118 ? 48.629 38.226 71.055 1.00 15.93 154 ILE B O 1
ATOM 1971 N N . SER B 1 119 ? 49.861 38.684 69.243 1.00 15.51 155 SER B N 1
ATOM 1972 C CA . SER B 1 119 ? 49.735 40.156 69.396 1.00 19.04 155 SER B CA 1
ATOM 1973 C C . SER B 1 119 ? 49.139 40.796 68.148 1.00 20.08 155 SER B C 1
ATOM 1974 O O . SER B 1 119 ? 49.128 40.173 67.100 1.00 17.74 155 SER B O 1
ATOM 1977 N N . LYS B 1 120 ? 48.627 42.032 68.261 1.00 22.21 156 LYS B N 1
ATOM 1978 C CA . LYS B 1 120 ? 48.058 42.768 67.120 1.00 27.13 156 LYS B CA 1
ATOM 1979 C C . LYS B 1 120 ? 49.165 43.165 66.147 1.00 29.53 156 LYS B C 1
ATOM 1980 O O . LYS B 1 120 ? 50.270 43.540 66.559 1.00 31.43 156 LYS B O 1
#

Organism: Bacillus anthracis (NCBI:txid1392)

Sequence (228 aa):
RFLDTWRRWQQNYFLLHHNADFIEELAAVGDLKHGDTFDVTIYTGGKDTGIVKIYQLLSGNENDEINLHRYKTIYDSGLKHNYGRFVTPITKAYNNPGTYVAVKLGENYYYGGSFKISSKRFLDTWRWQQNYFLLHHNADDFIEEELAVGDLKKHGDTFDVTIYTGGKDTGIVKIYQLLSGNENDEINLHRYKTIYDSGLKHNYGRFVTPITKAYNPGTYVAVKLGENYYYGGSFKISK

Radius of gyration: 19.82 Å; Cα contacts (8 Å, |Δi|>4): 549; chains: 2; bounding box: 33×38×69 Å